Protein AF-A0A1B5KS00-F1 (afdb_monomer_lite)

Secondary structure (DSSP, 8-state):
------------SSSSSGGGHHHHHHHHTTS--------S---------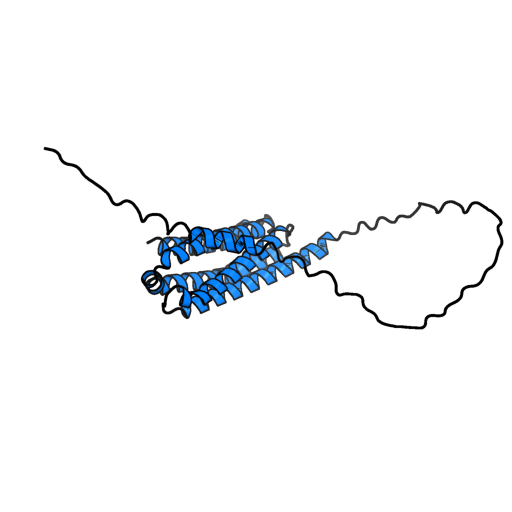-------------------------------HHHHHHHHHHHHHHHHHHHHHHHHHHHHHHHH----HHHHHHHHHHHHHHHHHHHHHHHHHHTT--SPPHHHHHHHHHHIIIIIHHHHHHHHHHHHHTHHHHHHTT-HHHHHHHHHHHHHHHHHHHHHHHHHS-GGGHHHHHHHHHHHHHHHHHHHHHH--

InterPro domains:
  IPR021054 Cell wall mannoprotein 1 [PF12296] (90-210)

Structure (mmCIF, N/CA/C/O backbone):
data_AF-A0A1B5KS00-F1
#
_entry.id   AF-A0A1B5KS00-F1
#
loop_
_atom_site.group_PDB
_atom_site.id
_atom_site.type_symbol
_atom_site.label_atom_id
_atom_site.label_alt_id
_atom_site.label_comp_id
_atom_site.label_asym_id
_atom_site.label_entity_id
_atom_site.label_seq_id
_atom_site.pdbx_PDB_ins_code
_atom_site.Cartn_x
_atom_site.Cartn_y
_atom_site.Cartn_z
_atom_site.occupancy
_atom_site.B_iso_or_equiv
_atom_site.auth_seq_id
_atom_site.auth_comp_id
_atom_site.auth_asym_id
_atom_site.auth_atom_id
_atom_site.pdbx_PDB_model_num
ATOM 1 N N . MET A 1 1 ? 24.006 -47.314 -34.903 1.00 39.25 1 MET A N 1
ATOM 2 C CA . MET A 1 1 ? 25.350 -46.727 -35.076 1.00 39.25 1 MET A CA 1
ATOM 3 C C . MET A 1 1 ? 25.220 -45.281 -34.607 1.00 39.25 1 MET A C 1
ATOM 5 O O . MET A 1 1 ? 24.757 -44.465 -35.383 1.00 39.25 1 MET A O 1
ATOM 9 N N . SER A 1 2 ? 25.195 -44.989 -33.304 1.00 40.44 2 SER A N 1
ATOM 10 C CA . SER A 1 2 ? 26.231 -45.160 -32.260 1.00 40.44 2 SER A CA 1
ATOM 11 C C . SER A 1 2 ? 27.307 -44.067 -32.323 1.00 40.44 2 SER A C 1
ATOM 13 O O . SER A 1 2 ? 27.942 -43.923 -33.364 1.00 40.44 2 SER A O 1
ATOM 15 N N . GLY A 1 3 ? 27.497 -43.378 -31.187 1.00 34.97 3 GLY A N 1
ATOM 16 C CA . GLY A 1 3 ? 28.531 -42.372 -30.875 1.00 34.97 3 GLY A CA 1
ATOM 17 C C . GLY A 1 3 ? 27.905 -41.015 -30.510 1.00 34.97 3 GLY A C 1
ATOM 18 O O . GLY A 1 3 ? 27.537 -40.283 -31.419 1.00 34.97 3 GLY A O 1
ATOM 19 N N . GLU A 1 4 ? 27.539 -40.683 -29.259 1.00 37.81 4 GLU A N 1
ATOM 20 C CA . GLU A 1 4 ? 28.365 -40.438 -28.042 1.00 37.81 4 GLU A CA 1
ATOM 21 C C . GLU A 1 4 ? 29.493 -39.427 -28.312 1.00 37.81 4 GLU A C 1
ATOM 23 O O . GLU A 1 4 ? 30.382 -39.706 -29.104 1.00 37.81 4 GLU A O 1
ATOM 28 N N . GLY A 1 5 ? 29.426 -38.178 -27.834 1.00 34.72 5 GLY A N 1
ATOM 29 C CA . GLY A 1 5 ? 29.667 -37.673 -26.465 1.00 34.72 5 GLY A CA 1
ATOM 30 C C . GLY A 1 5 ? 30.371 -36.300 -26.628 1.00 34.72 5 GLY A C 1
ATOM 31 O O . GLY A 1 5 ? 30.866 -36.018 -27.712 1.00 34.72 5 GLY A O 1
ATOM 32 N N . THR A 1 6 ? 30.477 -35.330 -25.722 1.00 39.03 6 THR A N 1
ATOM 33 C CA . THR A 1 6 ? 30.212 -35.130 -24.292 1.00 39.03 6 THR A CA 1
ATOM 34 C C . THR A 1 6 ? 30.385 -33.625 -24.021 1.00 39.03 6 THR A C 1
ATOM 36 O O . THR A 1 6 ? 31.264 -33.016 -24.620 1.00 39.03 6 THR A O 1
ATOM 39 N N . GLY A 1 7 ? 29.661 -33.090 -23.030 1.00 30.69 7 GLY A N 1
ATOM 40 C CA . GLY A 1 7 ? 30.175 -32.066 -22.108 1.00 30.69 7 GLY A CA 1
ATOM 41 C C . GLY A 1 7 ? 30.188 -30.615 -22.592 1.00 30.69 7 GLY A C 1
ATOM 42 O O . GLY A 1 7 ? 31.013 -30.252 -23.410 1.00 30.69 7 GLY A O 1
ATOM 43 N N . TRP A 1 8 ? 29.308 -29.787 -22.023 1.00 30.28 8 TRP A N 1
ATOM 44 C CA . TRP A 1 8 ? 29.667 -28.778 -21.014 1.00 30.28 8 TRP A CA 1
ATOM 45 C C . TRP A 1 8 ? 28.400 -28.453 -20.212 1.00 30.28 8 TRP A C 1
ATOM 47 O O . TRP A 1 8 ? 27.468 -27.811 -20.688 1.00 30.28 8 TRP A O 1
ATOM 57 N N . ARG A 1 9 ? 28.350 -29.007 -18.998 1.00 40.81 9 ARG A N 1
ATOM 58 C CA . ARG A 1 9 ? 27.581 -28.458 -17.882 1.00 40.81 9 ARG A CA 1
ATOM 59 C C . ARG A 1 9 ? 28.378 -27.253 -17.382 1.00 40.81 9 ARG A C 1
ATOM 61 O O . ARG A 1 9 ? 29.597 -27.360 -17.340 1.00 40.81 9 ARG A O 1
ATOM 68 N N . ASP A 1 10 ? 27.679 -26.163 -17.076 1.00 39.91 10 ASP A N 1
ATOM 69 C CA . ASP A 1 10 ? 27.937 -25.194 -15.994 1.00 39.91 10 ASP A CA 1
ATOM 70 C C . ASP A 1 10 ? 27.441 -23.802 -16.413 1.00 39.91 10 ASP A C 1
ATOM 72 O O . ASP A 1 10 ? 27.919 -23.199 -17.367 1.00 39.91 10 ASP A O 1
ATOM 76 N N . GLY A 1 11 ? 26.411 -23.324 -15.711 1.00 34.75 11 GLY A N 1
ATOM 77 C CA . GLY A 1 11 ? 25.756 -22.039 -15.986 1.00 34.75 11 GLY A CA 1
ATOM 78 C C . GLY A 1 11 ? 24.394 -21.841 -15.309 1.00 34.75 11 GLY A C 1
ATOM 79 O O . GLY A 1 11 ? 23.750 -20.824 -15.524 1.00 34.75 11 GLY A O 1
ATOM 80 N N . LEU A 1 12 ? 23.935 -22.787 -14.479 1.00 36.03 12 LEU A N 1
ATOM 81 C CA . LEU A 1 12 ? 22.692 -22.685 -13.696 1.00 36.03 12 LEU A CA 1
ATOM 82 C C . LEU A 1 12 ? 22.976 -22.453 -12.201 1.00 36.03 12 LEU A C 1
ATOM 84 O O . LEU A 1 12 ? 22.375 -23.091 -11.339 1.00 36.03 12 LEU A O 1
ATOM 88 N N . GLY A 1 13 ? 23.935 -21.572 -11.896 1.00 33.53 13 GLY A N 1
ATOM 89 C CA . GLY A 1 13 ? 24.386 -21.291 -10.527 1.00 33.53 13 GLY A CA 1
ATOM 90 C C . GLY A 1 13 ? 24.090 -19.886 -9.989 1.00 33.53 13 GLY A C 1
ATOM 91 O O . GLY A 1 13 ? 24.187 -19.693 -8.783 1.00 33.53 13 GLY A O 1
ATOM 92 N N . GLU A 1 14 ? 23.704 -18.913 -10.822 1.00 37.88 14 GLU A N 1
ATOM 93 C CA . GLU A 1 14 ? 23.825 -17.489 -10.439 1.00 37.88 14 GLU A CA 1
ATOM 94 C C . GLU A 1 14 ? 22.550 -16.641 -10.585 1.00 37.88 14 GLU A C 1
ATOM 96 O O . GLU A 1 14 ? 22.608 -15.419 -10.623 1.00 37.88 14 GLU A O 1
ATOM 101 N N . VAL A 1 15 ? 21.367 -17.266 -10.595 1.00 41.28 15 VAL A N 1
ATOM 102 C CA . VAL A 1 15 ? 20.071 -16.545 -10.530 1.00 41.28 15 VAL A CA 1
ATOM 103 C C . VAL A 1 15 ? 19.257 -16.838 -9.264 1.00 41.28 15 VAL A C 1
ATOM 105 O O . VAL A 1 15 ? 18.222 -16.227 -9.030 1.00 41.28 15 VAL A O 1
ATOM 108 N N . ALA A 1 16 ? 19.762 -17.687 -8.361 1.00 36.19 16 ALA A N 1
ATOM 109 C CA . ALA A 1 16 ? 19.124 -17.962 -7.065 1.00 36.19 16 ALA A CA 1
ATOM 110 C C . ALA A 1 16 ? 19.524 -16.975 -5.939 1.00 36.19 16 ALA A C 1
ATOM 112 O O . ALA A 1 16 ? 19.063 -17.113 -4.802 1.00 36.19 16 ALA A O 1
ATOM 113 N N . GLY A 1 17 ? 20.387 -15.993 -6.236 1.00 29.91 17 GLY A N 1
ATOM 114 C CA . GLY A 1 17 ? 20.884 -14.996 -5.277 1.00 29.91 17 GLY A CA 1
ATOM 115 C C . GLY A 1 17 ? 20.021 -13.735 -5.150 1.00 29.91 17 GLY A C 1
ATOM 116 O O . GLY A 1 17 ? 19.964 -13.151 -4.071 1.00 29.91 17 GLY A O 1
ATOM 117 N N . ALA A 1 18 ? 19.289 -13.342 -6.198 1.00 35.62 18 ALA A N 1
ATOM 118 C CA . ALA A 1 18 ? 18.497 -12.106 -6.190 1.00 35.62 18 ALA A CA 1
ATOM 119 C C . ALA A 1 18 ? 17.198 -12.225 -5.367 1.00 35.62 18 ALA A C 1
ATOM 121 O O . ALA A 1 18 ? 16.813 -11.281 -4.680 1.00 35.62 18 ALA A O 1
ATOM 122 N N . ALA A 1 19 ? 16.589 -13.415 -5.316 1.00 38.81 19 ALA A N 1
ATOM 123 C CA . ALA A 1 19 ? 15.393 -13.677 -4.505 1.00 38.81 19 ALA A CA 1
ATOM 124 C C . ALA A 1 19 ? 15.681 -13.795 -2.990 1.00 38.81 19 ALA A C 1
ATOM 126 O O . ALA A 1 19 ? 14.770 -13.707 -2.171 1.00 38.81 19 ALA A O 1
ATOM 127 N N . ARG A 1 20 ? 16.951 -13.959 -2.582 1.00 39.78 20 ARG A N 1
ATOM 128 C CA . ARG A 1 20 ? 17.354 -13.945 -1.159 1.00 39.78 20 ARG A CA 1
ATOM 129 C C . ARG A 1 20 ? 17.755 -12.555 -0.656 1.00 39.78 20 ARG A C 1
ATOM 131 O O . ARG A 1 20 ? 17.917 -12.386 0.551 1.00 39.78 20 ARG A O 1
ATOM 138 N N . GLY A 1 21 ? 17.880 -11.565 -1.545 1.00 31.66 21 GLY A N 1
ATOM 139 C CA . GLY A 1 21 ? 18.198 -10.184 -1.174 1.00 31.66 21 GLY A CA 1
ATOM 140 C C . GLY A 1 21 ? 17.072 -9.501 -0.395 1.00 31.66 21 GLY A C 1
ATOM 141 O O . GLY A 1 21 ? 17.331 -8.822 0.594 1.00 31.66 21 GLY A O 1
ATOM 142 N N . TRP A 1 22 ? 15.815 -9.764 -0.757 1.00 39.94 22 TRP A N 1
ATOM 143 C CA . TRP A 1 22 ? 14.661 -9.059 -0.188 1.00 39.94 22 TRP A CA 1
ATOM 144 C C . TRP A 1 22 ? 14.221 -9.620 1.176 1.00 39.94 22 TRP A C 1
ATOM 146 O O . TRP A 1 22 ? 13.829 -8.862 2.057 1.00 39.94 22 TRP A O 1
ATOM 156 N N . ALA A 1 23 ? 14.440 -10.916 1.436 1.00 37.50 23 ALA A N 1
ATOM 157 C CA . ALA A 1 23 ? 14.313 -11.482 2.787 1.00 37.50 23 ALA A CA 1
ATOM 158 C C . ALA A 1 23 ? 15.506 -11.132 3.709 1.00 37.50 23 ALA A C 1
ATOM 160 O O . ALA A 1 23 ? 15.390 -11.185 4.935 1.00 37.50 23 ALA A O 1
ATOM 161 N N . GLY A 1 24 ? 16.666 -10.785 3.135 1.00 31.11 24 GLY A N 1
ATOM 162 C CA . GLY A 1 24 ? 17.880 -10.425 3.872 1.00 31.11 24 GLY A CA 1
ATOM 163 C C . GLY A 1 24 ? 17.860 -9.003 4.438 1.00 31.11 24 GLY A C 1
ATOM 164 O O . GLY A 1 24 ? 18.297 -8.794 5.570 1.00 31.11 24 GLY A O 1
ATOM 165 N N . VAL A 1 25 ? 17.295 -8.038 3.705 1.00 42.94 25 VAL A N 1
ATOM 166 C CA . VAL A 1 25 ? 17.170 -6.642 4.170 1.00 42.94 25 VAL A CA 1
ATOM 167 C C . VAL A 1 25 ? 16.182 -6.532 5.341 1.00 42.94 25 VAL A C 1
ATOM 169 O O . VAL A 1 25 ? 16.478 -5.851 6.322 1.00 42.94 25 VAL A O 1
ATOM 172 N N . ALA A 1 26 ? 15.099 -7.318 5.336 1.00 36.31 26 ALA A N 1
ATOM 173 C CA . ALA A 1 26 ? 14.154 -7.397 6.456 1.00 36.31 26 ALA A CA 1
ATOM 174 C C . ALA A 1 26 ? 14.758 -8.002 7.746 1.00 36.31 26 ALA A C 1
ATOM 176 O O . ALA A 1 26 ? 14.284 -7.724 8.845 1.00 36.31 26 ALA A O 1
ATOM 177 N N . ARG A 1 27 ? 15.837 -8.799 7.655 1.00 35.03 27 ARG A N 1
ATOM 178 C CA . ARG A 1 27 ? 16.561 -9.319 8.836 1.00 35.03 27 ARG A CA 1
ATOM 179 C C . ARG A 1 27 ? 17.662 -8.392 9.351 1.00 35.03 27 ARG A C 1
ATOM 181 O O . ARG A 1 27 ? 18.019 -8.499 10.521 1.00 35.03 27 ARG A O 1
ATOM 188 N N . GLY A 1 28 ? 18.186 -7.489 8.523 1.00 28.72 28 GLY A N 1
ATOM 189 C CA . GLY A 1 28 ? 19.212 -6.521 8.933 1.00 28.72 28 GLY A CA 1
ATOM 190 C C . GLY A 1 28 ? 18.683 -5.392 9.825 1.00 28.72 28 GLY A C 1
ATOM 191 O O . GLY A 1 28 ? 19.449 -4.810 10.590 1.00 28.72 28 GLY A O 1
ATOM 192 N N . LEU A 1 29 ? 17.376 -5.116 9.780 1.00 37.09 29 LEU A N 1
ATOM 193 C CA . LEU A 1 29 ? 16.747 -3.988 10.478 1.00 37.09 29 LEU A CA 1
ATOM 194 C C . LEU A 1 29 ? 16.047 -4.361 11.800 1.00 37.09 29 LEU A C 1
ATOM 196 O O . LEU A 1 29 ? 15.344 -3.540 12.378 1.00 37.09 29 LEU A O 1
ATOM 200 N N . LEU A 1 30 ? 16.265 -5.576 12.317 1.00 40.25 30 LEU A N 1
ATOM 201 C CA . LEU A 1 30 ? 15.813 -5.985 13.658 1.00 40.25 30 LEU A CA 1
ATOM 202 C C . LEU A 1 30 ? 16.860 -5.724 14.762 1.00 40.25 30 LEU A C 1
ATOM 204 O O . LEU A 1 30 ? 16.608 -6.033 15.923 1.00 40.25 30 LEU A O 1
ATOM 208 N N . CYS A 1 31 ? 18.012 -5.124 14.431 1.00 36.38 31 CYS A N 1
ATOM 209 C CA . CYS A 1 31 ? 19.105 -4.858 15.381 1.00 36.38 31 CYS A CA 1
ATOM 210 C C . CYS A 1 31 ? 19.298 -3.376 15.764 1.00 36.38 31 CYS A C 1
ATOM 212 O O . CYS A 1 31 ? 20.282 -3.061 16.425 1.00 36.38 31 CYS A O 1
ATOM 214 N N . PHE A 1 32 ? 18.396 -2.462 15.386 1.00 34.84 32 PHE A N 1
ATOM 215 C CA . PHE A 1 32 ? 18.520 -1.026 15.714 1.00 34.84 32 PHE A CA 1
ATOM 216 C C . PHE A 1 32 ? 17.313 -0.429 16.457 1.00 34.84 32 PHE A C 1
ATOM 218 O O . PHE A 1 32 ? 17.143 0.785 16.514 1.00 34.84 32 PHE A O 1
ATOM 225 N N . GLY A 1 33 ? 16.482 -1.276 17.064 1.00 33.78 33 GLY A N 1
ATOM 226 C CA . GLY A 1 33 ? 15.347 -0.856 17.883 1.00 33.78 33 GLY A CA 1
ATOM 227 C C . GLY A 1 33 ? 15.653 -0.820 19.381 1.00 33.78 33 GLY A C 1
ATOM 228 O O . GLY A 1 33 ? 14.916 -1.451 20.126 1.00 33.78 33 GLY A O 1
ATOM 229 N N . ASP A 1 34 ? 16.721 -0.145 19.827 1.00 38.56 34 ASP A N 1
ATOM 230 C CA . ASP A 1 34 ? 16.945 0.084 21.269 1.00 38.56 34 ASP A CA 1
ATOM 231 C C . ASP A 1 34 ? 17.779 1.343 21.588 1.00 38.56 34 ASP A C 1
ATOM 233 O O . ASP A 1 34 ? 18.819 1.279 22.235 1.00 38.56 34 ASP A O 1
ATOM 237 N N . VAL A 1 35 ? 17.342 2.518 21.111 1.00 37.38 35 VAL A N 1
ATOM 238 C CA . VAL A 1 35 ? 17.761 3.816 21.683 1.00 37.38 35 VAL A CA 1
ATOM 239 C C . VAL A 1 35 ? 16.594 4.804 21.624 1.00 37.38 35 VAL A C 1
ATOM 241 O O . VAL A 1 35 ? 16.546 5.685 20.771 1.00 37.38 35 VAL A O 1
ATOM 244 N N . ALA A 1 36 ? 15.621 4.661 22.524 1.00 34.81 36 ALA A N 1
ATOM 245 C CA . ALA A 1 36 ? 14.670 5.735 22.827 1.00 34.81 36 ALA A CA 1
ATOM 246 C C . ALA A 1 36 ? 13.996 5.524 24.193 1.00 34.81 36 ALA A C 1
ATOM 248 O O . ALA A 1 36 ? 12.787 5.325 24.277 1.00 34.81 36 ALA A O 1
ATOM 249 N N . SER A 1 37 ? 14.767 5.583 25.281 1.00 38.91 37 SER A N 1
ATOM 250 C CA . SER A 1 37 ? 14.203 5.797 26.620 1.00 38.91 37 SER A CA 1
ATOM 251 C C . SER A 1 37 ? 15.222 6.416 27.577 1.00 38.91 37 SER A C 1
ATOM 253 O O . SER A 1 37 ? 15.570 5.789 28.567 1.00 38.91 37 SER A O 1
ATOM 255 N N . GLU A 1 38 ? 15.681 7.647 27.324 1.00 35.41 38 GLU A N 1
ATOM 256 C CA . GLU A 1 38 ? 16.245 8.476 28.405 1.00 35.41 38 GLU A CA 1
ATOM 257 C C . GLU A 1 38 ? 16.430 9.948 28.007 1.00 35.41 38 GLU A C 1
ATOM 259 O O . GLU A 1 38 ? 17.541 10.379 27.747 1.00 35.41 38 GLU A O 1
ATOM 264 N N . VAL A 1 39 ? 15.363 10.759 27.972 1.00 35.44 39 VAL A N 1
ATOM 265 C CA . VAL A 1 39 ? 15.499 12.212 28.224 1.00 35.44 39 VAL A CA 1
ATOM 266 C C . VAL A 1 39 ? 14.189 12.780 28.785 1.00 35.44 39 VAL A C 1
ATOM 268 O O . VAL A 1 39 ? 13.375 13.341 28.059 1.00 35.44 39 VAL A O 1
ATOM 271 N N . ALA A 1 40 ? 13.973 12.654 30.094 1.00 32.56 40 ALA A N 1
ATOM 272 C CA . ALA A 1 40 ? 13.056 13.533 30.824 1.00 32.56 40 ALA A CA 1
ATOM 273 C C . ALA A 1 40 ? 13.344 13.491 32.331 1.00 32.56 40 ALA A C 1
ATOM 275 O O . ALA A 1 40 ? 12.592 12.883 33.081 1.00 32.56 40 ALA A O 1
ATOM 276 N N . SER A 1 41 ? 14.442 14.114 32.772 1.00 37.94 41 SER A N 1
ATOM 277 C CA . SER A 1 41 ? 14.554 14.748 34.099 1.00 37.94 41 SER A CA 1
ATOM 278 C C . SER A 1 41 ? 15.988 15.230 34.337 1.00 37.94 41 SER A C 1
ATOM 280 O O . SER A 1 41 ? 16.774 14.571 35.013 1.00 37.94 41 SER A O 1
ATOM 282 N N . VAL A 1 42 ? 16.323 16.417 33.833 1.00 34.94 42 VAL A N 1
ATOM 283 C CA . VAL A 1 42 ? 17.411 17.219 34.411 1.00 34.94 42 VAL A CA 1
ATOM 284 C C . VAL A 1 42 ? 16.855 18.612 34.678 1.00 34.94 42 VAL A C 1
ATOM 286 O O . VAL A 1 42 ? 16.980 19.531 33.875 1.00 34.94 42 VAL A O 1
ATOM 289 N N . GLY A 1 43 ? 16.180 18.738 35.820 1.00 33.94 43 GLY A N 1
ATOM 290 C CA . GLY A 1 43 ? 16.025 20.016 36.500 1.00 33.94 43 GLY A CA 1
ATOM 291 C C . GLY A 1 43 ? 17.320 20.297 37.250 1.00 33.94 43 GLY A C 1
ATOM 292 O O . GLY A 1 43 ? 17.615 19.644 38.247 1.00 33.94 43 GLY A O 1
ATOM 293 N N . GLY A 1 44 ? 18.118 21.230 36.742 1.00 31.12 44 GLY A N 1
ATOM 294 C CA . GLY A 1 44 ? 19.269 21.750 37.463 1.00 31.12 44 GLY A CA 1
ATOM 295 C C . GLY A 1 44 ? 18.829 22.769 38.507 1.00 31.12 44 GLY A C 1
ATOM 296 O O . GLY A 1 44 ? 18.189 23.748 38.149 1.00 31.12 44 GLY A O 1
ATOM 297 N N . VAL A 1 45 ? 19.233 22.570 39.762 1.00 33.50 45 VAL A N 1
ATOM 298 C CA . VAL A 1 45 ? 19.725 23.642 40.640 1.00 33.50 45 VAL A CA 1
ATOM 299 C C . VAL A 1 45 ? 20.810 23.029 41.520 1.00 33.50 45 VAL A C 1
ATOM 301 O O . VAL A 1 45 ? 20.568 22.118 42.305 1.00 33.50 45 VAL A O 1
ATOM 304 N N . VAL A 1 46 ? 22.025 23.528 41.335 1.00 33.41 46 VAL A N 1
ATOM 305 C CA . VAL A 1 46 ? 23.221 23.203 42.107 1.00 33.41 46 VAL A CA 1
ATOM 306 C C . VAL A 1 46 ? 23.222 24.114 43.333 1.00 33.41 46 VAL A C 1
ATOM 308 O O . VAL A 1 46 ? 23.163 25.332 43.175 1.00 33.41 46 VAL A O 1
ATOM 311 N N . ALA A 1 47 ? 23.301 23.557 44.540 1.00 32.19 47 ALA A N 1
ATOM 312 C CA . ALA A 1 47 ? 23.617 24.327 45.737 1.00 32.19 47 ALA A CA 1
ATOM 313 C C . ALA A 1 47 ? 24.424 23.477 46.728 1.00 32.19 47 ALA A C 1
ATOM 315 O O . ALA A 1 47 ? 23.925 22.496 47.265 1.00 32.19 47 ALA A O 1
ATOM 316 N N . ALA A 1 48 ? 25.674 23.914 46.896 1.00 33.66 48 ALA A N 1
ATOM 317 C CA . ALA A 1 48 ? 26.546 23.824 48.064 1.00 33.66 48 ALA A CA 1
ATOM 318 C C . ALA A 1 48 ? 26.635 22.485 48.816 1.00 33.66 48 ALA A C 1
ATOM 320 O O . ALA A 1 48 ? 25.760 22.105 49.590 1.00 33.66 48 ALA A O 1
ATOM 321 N N . GLY A 1 49 ? 27.794 21.842 48.666 1.00 35.84 49 GLY A N 1
ATOM 322 C CA . GLY A 1 49 ? 28.291 20.922 49.675 1.00 35.84 49 GLY A CA 1
ATOM 323 C C . GLY A 1 49 ? 28.663 21.664 50.957 1.00 35.84 49 GLY A C 1
ATOM 324 O O . GLY A 1 49 ? 29.110 22.808 50.909 1.00 35.84 49 GLY A O 1
ATOM 325 N N . ASP A 1 50 ? 28.533 20.969 52.080 1.00 36.97 50 ASP A N 1
ATOM 326 C CA . ASP A 1 50 ? 29.394 21.216 53.224 1.00 36.97 50 ASP A CA 1
ATOM 327 C C . ASP A 1 50 ? 29.735 19.892 53.912 1.00 36.97 50 ASP A C 1
ATOM 329 O O . ASP A 1 50 ? 28.926 18.966 54.021 1.00 36.97 50 ASP A O 1
ATOM 333 N N . LEU A 1 51 ? 31.001 19.805 54.282 1.00 36.28 51 LEU A N 1
ATOM 334 C CA . LEU A 1 51 ? 31.720 18.655 54.789 1.00 36.28 51 LEU A CA 1
ATOM 335 C C . LEU A 1 51 ? 31.604 18.697 56.316 1.00 36.28 51 LEU A C 1
ATOM 337 O O . LEU A 1 51 ? 31.996 19.682 56.934 1.00 36.28 51 LEU A O 1
ATOM 341 N N . SER A 1 52 ? 31.113 17.645 56.968 1.00 39.25 52 SER A N 1
ATOM 342 C CA . SER A 1 52 ? 31.229 17.544 58.429 1.00 39.25 52 SER A CA 1
ATOM 343 C C . SER A 1 52 ? 31.363 16.099 58.883 1.00 39.25 52 SER A C 1
ATOM 345 O O . SER A 1 52 ? 30.410 15.330 58.954 1.00 39.25 52 SER A O 1
ATOM 347 N N . LEU A 1 53 ? 32.607 15.757 59.201 1.00 37.66 53 LEU A N 1
ATOM 348 C CA . LEU A 1 53 ? 33.001 14.644 60.051 1.00 37.66 53 LEU A CA 1
ATOM 349 C C . LEU A 1 53 ? 33.090 15.212 61.476 1.00 37.66 53 LEU A C 1
ATOM 351 O O . LEU A 1 53 ? 33.781 16.212 61.623 1.00 37.66 53 LEU A O 1
ATOM 355 N N . HIS A 1 54 ? 32.428 14.620 62.480 1.00 38.78 54 HIS A N 1
ATOM 356 C CA . HIS A 1 54 ? 32.892 14.503 63.881 1.00 38.78 54 HIS A CA 1
ATOM 357 C C . HIS A 1 54 ? 31.885 13.710 64.752 1.00 38.78 54 HIS A C 1
ATOM 359 O O . HIS A 1 54 ? 30.772 14.153 65.003 1.00 38.78 54 HIS A O 1
ATOM 365 N N . VAL A 1 55 ? 32.326 12.516 65.174 1.00 38.56 55 VAL A N 1
ATOM 366 C CA . VAL A 1 55 ? 32.275 11.898 66.523 1.00 38.56 55 VAL A CA 1
ATOM 367 C C . VAL A 1 55 ? 31.086 12.211 67.461 1.00 38.56 55 VAL A C 1
ATOM 369 O O . VAL A 1 55 ? 30.915 13.350 67.879 1.00 38.56 55 VAL A O 1
ATOM 372 N N . GLY A 1 56 ? 30.402 11.168 67.974 1.00 33.38 56 GLY A N 1
ATOM 373 C CA . GLY A 1 56 ? 29.602 11.301 69.209 1.00 33.38 56 GLY A CA 1
ATOM 374 C C . GLY A 1 56 ? 28.637 10.163 69.583 1.00 33.38 56 GLY A C 1
ATOM 375 O O . GLY A 1 56 ? 27.440 10.269 69.365 1.00 33.38 56 GLY A O 1
ATOM 376 N N . LEU A 1 57 ? 29.182 9.095 70.173 1.00 33.78 57 LEU A N 1
ATOM 377 C CA . LEU A 1 57 ? 28.649 8.224 71.243 1.00 33.78 57 LEU A CA 1
ATOM 378 C C . LEU A 1 57 ? 27.246 8.520 71.854 1.00 33.78 57 LEU A C 1
ATOM 380 O O . LEU A 1 57 ? 27.079 9.555 72.489 1.00 33.78 57 LEU A O 1
ATOM 384 N N . ALA A 1 58 ? 26.322 7.541 71.819 1.00 35.53 58 ALA A N 1
ATOM 385 C CA . ALA A 1 58 ? 25.618 6.954 72.989 1.00 35.53 58 ALA A CA 1
ATOM 386 C C . ALA A 1 58 ? 24.404 6.082 72.581 1.00 35.53 58 ALA A C 1
ATOM 388 O O . ALA A 1 58 ? 23.544 6.489 71.806 1.00 35.53 58 ALA A O 1
ATOM 389 N N . ALA A 1 59 ? 24.339 4.875 73.146 1.00 40.94 59 ALA A N 1
ATOM 390 C CA . ALA A 1 59 ? 23.228 3.928 73.056 1.00 40.94 59 ALA A CA 1
ATOM 391 C C . ALA A 1 59 ? 22.076 4.286 74.019 1.00 40.94 59 ALA A C 1
ATOM 393 O O . ALA A 1 59 ? 22.343 4.908 75.041 1.00 40.94 59 ALA A O 1
ATOM 394 N N . LEU A 1 60 ? 20.843 3.829 73.731 1.00 35.09 60 LEU A N 1
ATOM 395 C CA . LEU A 1 60 ? 19.915 3.110 74.640 1.00 35.09 60 LEU A CA 1
ATOM 396 C C . LEU A 1 60 ? 18.583 2.738 73.908 1.00 35.09 60 LEU A C 1
ATOM 398 O O . LEU A 1 60 ? 18.282 3.331 72.872 1.00 35.09 60 LEU A O 1
ATOM 402 N N . PRO A 1 61 ? 17.805 1.737 74.389 1.00 52.81 61 PRO A N 1
ATOM 403 C CA . PRO A 1 61 ? 16.840 0.974 73.583 1.00 52.81 61 PRO A CA 1
ATOM 404 C C . PRO A 1 61 ? 15.338 1.222 73.872 1.00 52.81 61 PRO A C 1
ATOM 406 O O . PRO A 1 61 ? 14.950 1.457 75.013 1.00 52.81 61 PRO A O 1
ATOM 409 N N . THR A 1 62 ? 14.505 0.942 72.845 1.00 49.22 62 THR A N 1
ATOM 410 C CA . THR A 1 62 ? 13.051 0.571 72.844 1.00 49.22 62 THR A CA 1
ATOM 411 C C . THR A 1 62 ? 12.036 1.633 73.337 1.00 49.22 62 THR A C 1
ATOM 413 O O . THR A 1 62 ? 12.443 2.494 74.104 1.00 49.22 62 THR A O 1
ATOM 416 N N . PRO A 1 63 ? 10.725 1.631 72.950 1.00 47.44 63 PRO A N 1
ATOM 417 C CA . PRO A 1 63 ? 9.897 0.469 72.576 1.00 47.44 63 PRO A CA 1
ATOM 418 C C . PRO A 1 63 ? 8.879 0.635 71.415 1.00 47.44 63 PRO A C 1
ATOM 420 O O . PRO A 1 63 ? 8.416 1.720 71.089 1.00 47.44 63 PRO A O 1
ATOM 423 N N . PHE A 1 64 ? 8.490 -0.511 70.837 1.00 52.59 64 PHE A N 1
ATOM 424 C CA . PHE A 1 64 ? 7.166 -0.821 70.265 1.00 52.59 64 PHE A CA 1
ATOM 425 C C . PHE A 1 64 ? 6.349 0.356 69.680 1.00 52.59 64 PHE A C 1
ATOM 427 O O . PHE A 1 64 ? 5.382 0.838 70.277 1.00 52.59 64 PHE A O 1
ATOM 434 N N . ALA A 1 65 ? 6.660 0.750 68.443 1.00 45.53 65 ALA A N 1
ATOM 435 C CA . ALA A 1 65 ? 5.746 1.545 67.630 1.00 45.53 65 ALA A CA 1
ATOM 436 C C . ALA A 1 65 ? 4.704 0.623 66.970 1.00 45.53 65 ALA A C 1
ATOM 438 O O . ALA A 1 65 ? 4.967 -0.099 66.012 1.00 45.53 65 ALA A O 1
ATOM 439 N N . LYS A 1 66 ? 3.527 0.643 67.593 1.00 48.88 66 LYS A N 1
ATOM 440 C CA . LYS A 1 66 ? 2.211 0.156 67.170 1.00 48.88 66 LYS A CA 1
ATOM 441 C C . LYS A 1 66 ? 2.014 0.033 65.651 1.00 48.88 66 LYS A C 1
ATOM 443 O O . LYS A 1 66 ? 2.182 0.996 64.913 1.00 48.88 66 LYS A O 1
ATOM 448 N N . MET A 1 67 ? 1.539 -1.154 65.266 1.00 48.06 67 MET A N 1
ATOM 449 C CA . MET A 1 67 ? 0.746 -1.480 64.076 1.00 48.06 67 MET A CA 1
ATOM 450 C C . MET A 1 67 ? 0.290 -0.261 63.256 1.00 48.06 67 MET A C 1
ATOM 452 O O . MET A 1 67 ? -0.684 0.408 63.607 1.00 48.06 67 MET A O 1
ATOM 456 N N . LEU A 1 68 ? 0.945 -0.031 62.117 1.00 45.12 68 LEU A N 1
ATOM 457 C CA . LEU A 1 68 ? 0.353 0.741 61.032 1.00 45.12 68 LEU A CA 1
ATOM 458 C C . LEU A 1 68 ? -0.852 -0.054 60.522 1.00 45.12 68 LEU A C 1
ATOM 460 O O . LEU A 1 68 ? -0.722 -1.112 59.912 1.00 45.12 68 LEU A O 1
ATOM 464 N N . SER A 1 69 ? -2.032 0.441 60.875 1.00 50.03 69 SER A N 1
ATOM 465 C CA . SER A 1 69 ? -3.339 -0.058 60.473 1.00 50.03 69 SER A CA 1
ATOM 466 C C . SER A 1 69 ? -3.399 -0.279 58.954 1.00 50.03 69 SER A C 1
ATOM 468 O O . SER A 1 69 ? -3.554 0.671 58.191 1.00 50.03 69 SER A O 1
ATOM 470 N N . VAL A 1 70 ? -3.325 -1.544 58.519 1.00 50.06 70 VAL A N 1
ATOM 471 C CA . VAL A 1 70 ? -3.620 -2.023 57.150 1.00 50.06 70 VAL A CA 1
ATOM 472 C C . VAL A 1 70 ? -5.137 -1.977 56.923 1.00 50.06 70 VAL A C 1
ATOM 474 O O . VAL A 1 70 ? -5.816 -2.978 56.717 1.00 50.06 70 VAL A O 1
ATOM 477 N N . LYS A 1 71 ? -5.714 -0.790 57.057 1.00 49.03 71 LYS A N 1
ATOM 478 C CA . LYS A 1 71 ? -7.131 -0.517 56.838 1.00 49.03 71 LYS A CA 1
ATOM 479 C C . LYS A 1 71 ? -7.154 0.773 56.041 1.00 49.03 71 LYS A C 1
ATOM 481 O O . LYS A 1 71 ? -6.965 1.838 56.614 1.00 49.03 71 LYS A O 1
ATOM 486 N N . ASN A 1 72 ? -7.286 0.604 54.724 1.00 45.91 72 ASN A N 1
ATOM 487 C CA . ASN A 1 72 ? -7.382 1.611 53.656 1.00 45.91 72 ASN A CA 1
ATOM 488 C C . ASN A 1 72 ? -6.225 1.583 52.639 1.00 45.91 72 ASN A C 1
ATOM 490 O O . ASN A 1 72 ? -5.753 2.631 52.205 1.00 45.91 72 ASN A O 1
ATOM 494 N N . ILE A 1 73 ? -5.832 0.394 52.159 1.00 50.41 73 ILE A N 1
ATOM 495 C CA . ILE A 1 73 ? -5.346 0.301 50.772 1.00 50.41 73 ILE A CA 1
ATOM 496 C C . ILE A 1 73 ? -6.582 0.496 49.892 1.00 50.41 73 ILE A C 1
ATOM 498 O O . ILE A 1 73 ? -7.347 -0.434 49.637 1.00 50.41 73 ILE A O 1
ATOM 502 N N . LEU A 1 74 ? -6.842 1.751 49.540 1.00 43.34 74 LEU A N 1
ATOM 503 C CA . LEU A 1 74 ? -7.922 2.132 48.649 1.00 43.34 74 LEU A CA 1
ATOM 504 C C . LEU A 1 74 ? -7.605 1.573 47.258 1.00 43.34 74 LEU A C 1
ATOM 506 O O . LEU A 1 74 ? -6.648 1.980 46.602 1.00 43.34 74 LEU A O 1
ATOM 510 N N . PHE A 1 75 ? -8.407 0.602 46.839 1.00 44.53 75 PHE A N 1
ATOM 511 C CA . PHE A 1 75 ? -8.373 -0.016 45.521 1.00 44.53 75 PHE A CA 1
ATOM 512 C C . PHE A 1 75 ? -8.809 1.027 44.471 1.00 44.53 75 PHE A C 1
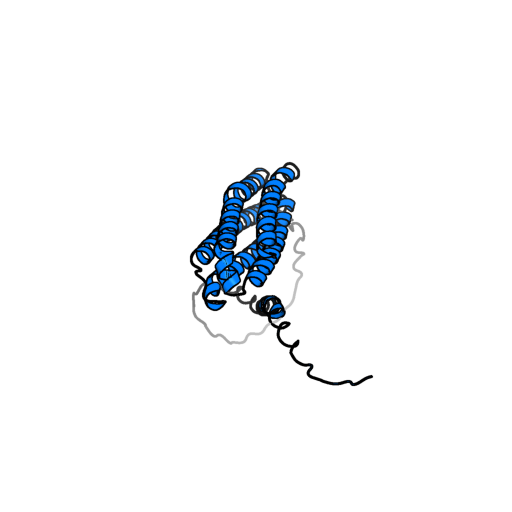ATOM 514 O O . PHE A 1 75 ? -9.989 1.138 44.149 1.00 44.53 75 PHE A O 1
ATOM 521 N N . LEU A 1 76 ? -7.878 1.821 43.929 1.00 44.69 76 LEU A N 1
ATOM 522 C CA . LEU A 1 76 ? -8.116 2.575 42.690 1.00 44.69 76 LEU A CA 1
ATOM 523 C C . LEU A 1 76 ? -7.928 1.639 41.488 1.00 44.69 76 LEU A C 1
ATOM 525 O O . LEU A 1 76 ? -6.991 1.772 40.709 1.00 44.69 76 LEU A O 1
ATOM 529 N N . ALA A 1 77 ? -8.845 0.688 41.317 1.00 53.59 77 ALA A N 1
ATOM 530 C CA . ALA A 1 77 ? -9.036 0.028 40.029 1.00 53.59 77 ALA A CA 1
ATOM 531 C C . ALA A 1 77 ? -9.993 0.887 39.185 1.00 53.59 77 ALA A C 1
ATOM 533 O O . ALA A 1 77 ? -11.149 0.535 38.969 1.00 53.59 77 ALA A O 1
ATOM 534 N N . VAL A 1 78 ? -9.534 2.071 38.769 1.00 48.38 78 VAL A N 1
ATOM 535 C CA . VAL A 1 78 ? -10.287 2.938 37.853 1.00 48.38 78 VAL A CA 1
ATOM 536 C C . VAL A 1 78 ? -9.902 2.602 36.415 1.00 48.38 78 VAL A C 1
ATOM 538 O O . VAL A 1 78 ? -8.732 2.568 36.044 1.00 48.38 78 VAL A O 1
ATOM 541 N N . ALA A 1 79 ? -10.934 2.329 35.619 1.00 53.69 79 ALA A N 1
ATOM 542 C CA . ALA A 1 79 ? -10.913 1.905 34.228 1.00 53.69 79 ALA A CA 1
ATOM 543 C C . ALA A 1 79 ? -10.047 2.794 33.308 1.00 53.69 79 ALA A C 1
ATOM 545 O O . ALA A 1 79 ? -10.512 3.798 32.774 1.00 53.69 79 ALA A O 1
ATOM 546 N N . ALA A 1 80 ? -8.807 2.376 33.041 1.00 53.28 80 ALA A N 1
ATOM 547 C CA . ALA A 1 80 ? -7.925 3.011 32.054 1.00 53.28 80 ALA A CA 1
ATOM 548 C C . ALA A 1 80 ? -8.208 2.583 30.594 1.00 53.28 80 ALA A C 1
ATOM 550 O O . ALA A 1 80 ? -7.586 3.091 29.667 1.00 53.28 80 ALA A O 1
ATOM 551 N N . ALA A 1 81 ? -9.156 1.669 30.350 1.00 57.31 81 ALA A N 1
ATOM 552 C CA . ALA A 1 81 ? -9.388 1.129 29.006 1.00 57.31 81 ALA A CA 1
ATOM 553 C C . ALA A 1 81 ? -9.943 2.173 28.012 1.00 57.31 81 ALA A C 1
ATOM 555 O O . ALA A 1 81 ? -9.611 2.144 26.830 1.00 57.31 81 ALA A O 1
ATOM 556 N N . GLY A 1 82 ? -10.760 3.126 28.477 1.00 58.69 82 GLY A N 1
ATOM 557 C CA . GLY A 1 82 ? -11.431 4.087 27.593 1.00 58.69 82 GLY A CA 1
ATOM 558 C C . GLY A 1 82 ? -10.502 5.140 26.975 1.00 58.69 82 GLY A C 1
ATOM 559 O O . GLY A 1 82 ? -10.671 5.496 25.808 1.00 58.69 82 GLY A O 1
ATOM 56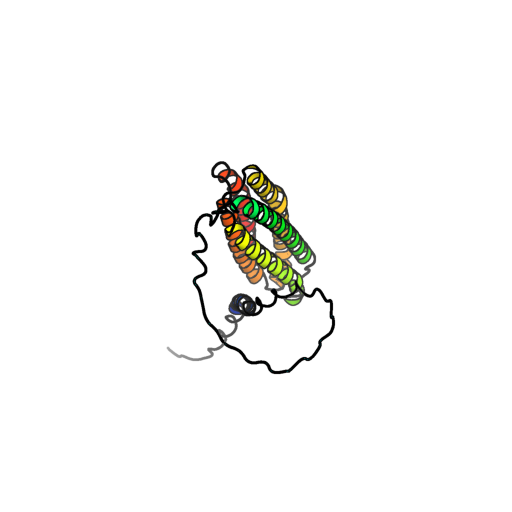0 N N . SER A 1 83 ? -9.514 5.635 27.729 1.00 61.75 83 SER A N 1
ATOM 561 C CA . SER A 1 83 ? -8.555 6.637 27.237 1.00 61.75 83 SER A CA 1
ATOM 562 C C . SER A 1 83 ? -7.529 6.028 26.281 1.00 61.75 83 SER A C 1
ATOM 564 O O . SER A 1 83 ? -7.191 6.648 25.272 1.00 61.75 83 SER A O 1
ATOM 566 N N . VAL A 1 84 ? -7.091 4.795 26.555 1.00 68.06 84 VAL A N 1
ATOM 567 C CA . VAL A 1 84 ? -6.130 4.061 25.719 1.00 68.06 84 VAL A CA 1
ATOM 568 C C . VAL A 1 84 ? -6.728 3.755 24.343 1.00 68.06 84 VAL A C 1
ATOM 570 O O . VAL A 1 84 ? -6.126 4.122 23.337 1.00 68.06 84 VAL A O 1
ATOM 573 N N . ILE A 1 85 ? -7.962 3.234 24.279 1.00 71.94 85 ILE A N 1
ATOM 574 C CA . ILE A 1 85 ? -8.629 2.923 22.999 1.00 71.94 85 ILE A CA 1
ATOM 575 C C . ILE A 1 85 ? -8.758 4.169 22.111 1.00 71.94 85 ILE A C 1
ATOM 577 O O . ILE A 1 85 ? -8.483 4.108 20.914 1.00 71.94 85 ILE A O 1
ATOM 581 N N . LYS A 1 86 ? -9.146 5.325 22.669 1.00 70.81 86 LYS A N 1
ATOM 582 C CA . LYS A 1 86 ? -9.273 6.556 21.867 1.00 70.81 86 LYS A CA 1
ATOM 583 C C . LYS A 1 86 ? -7.940 7.019 21.282 1.00 70.81 86 LYS A C 1
ATOM 585 O O . LYS A 1 86 ? -7.911 7.478 20.138 1.00 70.81 86 LYS A O 1
ATOM 590 N N . ARG A 1 87 ? -6.850 6.896 22.042 1.00 71.81 87 ARG A N 1
ATOM 591 C CA . ARG A 1 87 ? -5.505 7.234 21.563 1.00 71.81 87 ARG A CA 1
ATOM 592 C C . ARG A 1 87 ? -5.091 6.323 20.407 1.00 71.81 87 ARG A C 1
ATOM 594 O O . ARG A 1 87 ? -4.626 6.826 19.387 1.00 71.81 87 ARG A O 1
ATOM 601 N N . ASP A 1 88 ? -5.341 5.023 20.523 1.00 87.31 88 ASP A N 1
ATOM 602 C CA . ASP A 1 88 ? -4.949 4.042 19.505 1.00 87.31 88 ASP A CA 1
ATOM 603 C C . ASP A 1 88 ? -5.761 4.202 18.206 1.00 87.31 88 ASP A C 1
ATOM 605 O O . ASP A 1 88 ? -5.217 4.091 17.103 1.00 87.31 88 ASP A O 1
ATOM 609 N N . VAL A 1 89 ? -7.045 4.571 18.303 1.00 90.62 89 VAL A N 1
ATOM 610 C CA . VAL A 1 89 ? -7.863 4.932 17.129 1.00 90.62 89 VAL A CA 1
ATOM 611 C C . VAL A 1 89 ? -7.324 6.185 16.438 1.00 90.62 89 VAL A C 1
ATOM 613 O O . VAL A 1 89 ? -7.257 6.228 15.209 1.00 90.62 89 VAL A O 1
ATOM 616 N N . SER A 1 90 ? -6.924 7.207 17.200 1.00 92.88 90 SER A N 1
ATOM 617 C CA . SER A 1 90 ? -6.309 8.413 16.631 1.00 92.88 90 SER A CA 1
ATOM 618 C C . SER A 1 90 ? -4.999 8.088 15.912 1.00 92.88 90 SER A C 1
ATOM 620 O O . SER A 1 90 ? -4.787 8.558 14.794 1.00 92.88 90 SER A O 1
ATOM 622 N N . GLN A 1 91 ? -4.155 7.242 16.510 1.00 94.38 91 GLN A N 1
ATOM 623 C CA . GLN A 1 91 ? -2.923 6.772 15.879 1.00 94.38 91 GLN A CA 1
ATOM 624 C C . GLN A 1 91 ? -3.219 6.009 14.584 1.00 94.38 91 GLN A C 1
ATOM 626 O O . GLN A 1 91 ? -2.609 6.279 13.557 1.00 94.38 91 GLN A O 1
ATOM 631 N N . THR A 1 92 ? -4.215 5.121 14.596 1.00 95.25 92 THR A N 1
ATOM 632 C CA . THR A 1 92 ? -4.635 4.362 13.408 1.00 95.25 92 THR A CA 1
ATOM 633 C C . THR A 1 92 ? -5.078 5.289 12.273 1.00 95.25 92 THR A C 1
ATOM 635 O O . THR A 1 92 ? -4.661 5.109 11.132 1.00 95.25 92 THR A O 1
ATOM 638 N N . LYS A 1 93 ? -5.857 6.339 12.573 1.00 95.50 93 LYS A N 1
ATOM 639 C CA . LYS A 1 93 ? -6.236 7.363 11.581 1.00 95.50 93 LYS A CA 1
ATOM 640 C C . LYS A 1 93 ? -5.022 8.105 11.019 1.00 95.50 93 LYS A C 1
ATOM 642 O O . LYS A 1 93 ? -5.033 8.453 9.843 1.00 95.50 93 LYS A O 1
ATOM 647 N N . SER A 1 94 ? -4.006 8.368 11.842 1.00 97.50 94 SER A N 1
ATOM 648 C CA . SER A 1 94 ? -2.757 8.983 11.382 1.00 97.50 94 SER A CA 1
ATOM 649 C C . SER A 1 94 ? -1.999 8.057 10.437 1.00 97.50 94 SER A C 1
ATOM 651 O O . SER A 1 94 ? -1.646 8.481 9.344 1.00 97.50 94 SER A O 1
ATOM 653 N N . ASN A 1 95 ? -1.833 6.786 10.808 1.00 97.88 95 ASN A N 1
ATOM 654 C CA . ASN A 1 95 ? -1.124 5.801 9.989 1.00 97.88 95 ASN A CA 1
ATOM 655 C C . ASN A 1 95 ? -1.776 5.640 8.607 1.00 97.88 95 ASN A C 1
ATOM 657 O O . ASN A 1 95 ? -1.089 5.615 7.597 1.00 97.88 95 ASN A O 1
ATOM 661 N N . LEU A 1 96 ? -3.113 5.610 8.541 1.00 98.38 96 LEU A N 1
ATOM 662 C CA . LEU A 1 96 ? -3.831 5.539 7.264 1.00 98.38 96 LEU A CA 1
ATOM 663 C C . LEU A 1 96 ? -3.600 6.770 6.372 1.00 98.38 96 LEU A C 1
ATOM 665 O O . LEU A 1 96 ? -3.591 6.646 5.149 1.00 98.38 96 LEU A O 1
ATOM 669 N N . LYS A 1 97 ? -3.412 7.957 6.960 1.00 98.62 97 LYS A N 1
ATOM 670 C CA . LYS A 1 97 ? -3.055 9.162 6.195 1.00 98.62 97 LYS A CA 1
ATOM 671 C C . LYS A 1 97 ? -1.633 9.085 5.654 1.00 98.62 97 LYS A C 1
ATOM 673 O O . LYS A 1 97 ? -1.430 9.474 4.508 1.00 98.62 97 LYS A O 1
ATOM 678 N N . THR A 1 98 ? -0.696 8.581 6.456 1.00 98.62 98 THR A N 1
ATOM 679 C CA . THR A 1 98 ? 0.686 8.314 6.033 1.00 98.62 98 THR A CA 1
ATOM 680 C C . THR A 1 98 ? 0.697 7.348 4.851 1.00 98.62 98 THR A C 1
ATOM 682 O O . THR A 1 98 ? 1.087 7.754 3.767 1.00 98.62 98 THR A O 1
ATOM 685 N N . ILE A 1 99 ? 0.050 6.183 4.979 1.00 98.69 99 ILE A N 1
ATOM 686 C CA . ILE A 1 99 ? -0.097 5.194 3.893 1.00 98.69 99 ILE A CA 1
ATOM 687 C C . ILE A 1 99 ? -0.662 5.817 2.609 1.00 98.69 99 ILE A C 1
ATOM 689 O O . ILE A 1 99 ? -0.188 5.536 1.508 1.00 98.69 99 ILE A O 1
ATOM 693 N N . ASN A 1 100 ? -1.681 6.678 2.717 1.00 98.69 100 ASN A N 1
ATOM 694 C CA . ASN A 1 100 ? -2.210 7.372 1.544 1.00 98.69 100 ASN A CA 1
ATOM 695 C C . ASN A 1 100 ? -1.168 8.305 0.903 1.00 98.69 100 ASN A C 1
ATOM 697 O O . ASN A 1 100 ? -1.084 8.371 -0.321 1.00 98.69 100 ASN A O 1
ATOM 701 N N . SER A 1 101 ? -0.403 9.033 1.717 1.00 98.56 101 SER A N 1
ATOM 702 C CA . SER A 1 101 ? 0.694 9.885 1.251 1.00 98.56 101 SER A CA 1
ATOM 703 C C . SER A 1 101 ? 1.776 9.057 0.558 1.00 98.56 101 SER A C 1
ATOM 705 O O . SER A 1 101 ? 2.192 9.402 -0.544 1.00 98.56 101 SER A O 1
ATOM 707 N N . ASP A 1 102 ? 2.178 7.925 1.131 1.00 98.50 102 ASP A N 1
ATOM 708 C CA . ASP A 1 102 ? 3.224 7.077 0.548 1.00 98.50 102 ASP A CA 1
ATOM 709 C C . ASP A 1 102 ? 2.753 6.419 -0.748 1.00 98.50 102 ASP A C 1
ATOM 711 O O . ASP A 1 102 ? 3.494 6.362 -1.725 1.00 98.50 102 ASP A O 1
ATOM 715 N N . THR A 1 103 ? 1.474 6.046 -0.830 1.00 98.62 103 THR A N 1
ATOM 716 C CA . THR A 1 103 ? 0.847 5.590 -2.083 1.00 98.62 103 THR A CA 1
ATOM 717 C C . THR A 1 103 ? 0.930 6.659 -3.184 1.00 98.62 103 THR A C 1
ATOM 719 O O . THR A 1 103 ? 1.162 6.354 -4.359 1.00 98.62 103 THR A O 1
ATOM 722 N N . GLN A 1 104 ? 0.759 7.936 -2.830 1.00 98.62 104 GLN A N 1
ATOM 723 C CA . GLN A 1 104 ? 0.910 9.056 -3.767 1.00 98.62 104 GLN A CA 1
ATOM 724 C C . GLN A 1 104 ? 2.381 9.290 -4.146 1.00 98.62 104 GLN A C 1
ATOM 726 O O . GLN A 1 104 ? 2.668 9.600 -5.307 1.00 98.62 104 GLN A O 1
ATOM 731 N N . SER A 1 105 ? 3.315 9.072 -3.219 1.00 98.44 105 SER A N 1
ATOM 732 C CA . SER A 1 105 ? 4.758 9.087 -3.492 1.00 98.44 105 SER A CA 1
ATOM 733 C C . SER A 1 105 ? 5.161 7.977 -4.463 1.00 98.44 105 SER A C 1
ATOM 735 O O . SER A 1 105 ? 5.847 8.258 -5.444 1.00 98.44 105 SER A O 1
ATOM 737 N N . VAL A 1 106 ? 4.662 6.749 -4.270 1.00 98.25 106 VAL A N 1
ATOM 738 C CA . VAL A 1 106 ? 4.843 5.633 -5.218 1.00 98.25 106 VAL A CA 1
ATOM 739 C C . VAL A 1 106 ? 4.301 6.019 -6.591 1.00 98.25 106 VAL A C 1
ATOM 741 O O . VAL A 1 106 ? 5.003 5.892 -7.589 1.00 98.25 106 VAL A O 1
ATOM 744 N N . THR A 1 107 ? 3.081 6.560 -6.653 1.00 98.69 107 THR A N 1
ATOM 745 C CA . THR A 1 107 ? 2.477 7.020 -7.916 1.00 98.69 107 THR A CA 1
ATOM 746 C C . THR A 1 107 ? 3.368 8.033 -8.637 1.00 98.69 107 THR A C 1
ATOM 748 O O . THR A 1 107 ? 3.577 7.926 -9.844 1.00 98.69 107 THR A O 1
ATOM 751 N N . SER A 1 108 ? 3.903 9.009 -7.902 1.00 98.56 108 SER A N 1
ATOM 752 C CA . SER A 1 108 ? 4.772 10.050 -8.458 1.00 98.56 108 SER A CA 1
ATOM 753 C C . SER A 1 108 ? 6.077 9.455 -8.990 1.00 98.56 108 SER A C 1
ATOM 755 O O . SER A 1 108 ? 6.402 9.656 -10.156 1.00 98.56 108 SER A O 1
ATOM 757 N N . ALA A 1 109 ? 6.753 8.622 -8.192 1.00 98.44 109 ALA A N 1
ATOM 758 C CA . ALA A 1 109 ? 7.989 7.954 -8.598 1.00 98.44 109 ALA A CA 1
ATOM 759 C C . ALA A 1 109 ? 7.799 7.072 -9.844 1.00 98.44 109 ALA A C 1
ATOM 761 O O . ALA A 1 109 ? 8.650 7.050 -10.732 1.00 98.44 109 ALA A O 1
ATOM 762 N N . VAL A 1 110 ? 6.665 6.373 -9.943 1.00 98.50 110 VAL A N 1
ATOM 763 C CA . VAL A 1 110 ? 6.330 5.557 -11.118 1.00 98.50 110 VAL A CA 1
ATOM 764 C C . VAL A 1 110 ? 6.094 6.428 -12.348 1.00 98.50 110 VAL A C 1
ATOM 766 O O . VAL A 1 110 ? 6.580 6.103 -13.429 1.00 98.50 110 VAL A O 1
ATOM 769 N N . ASN A 1 111 ? 5.379 7.544 -12.212 1.00 98.50 111 ASN A N 1
ATOM 770 C CA . ASN A 1 111 ? 5.148 8.459 -13.330 1.00 98.50 111 ASN A CA 1
ATOM 771 C C . ASN A 1 111 ? 6.452 9.076 -13.858 1.00 98.50 111 ASN A C 1
ATOM 773 O O . ASN A 1 111 ? 6.596 9.220 -15.077 1.00 98.50 111 ASN A O 1
ATOM 777 N N . ASP A 1 112 ? 7.402 9.358 -12.968 1.00 98.25 112 ASP A N 1
ATOM 778 C CA . ASP A 1 112 ? 8.707 9.941 -13.299 1.00 98.25 112 ASP A CA 1
ATOM 779 C C . ASP A 1 112 ? 9.688 8.933 -13.917 1.00 98.25 112 ASP A C 1
ATOM 781 O O . ASP A 1 112 ? 10.656 9.320 -14.577 1.00 98.25 112 ASP A O 1
ATOM 785 N N . TYR A 1 113 ? 9.441 7.634 -13.757 1.00 98.19 113 TYR A N 1
ATOM 786 C CA . TYR A 1 113 ? 10.285 6.596 -14.333 1.00 98.19 113 TYR A CA 1
ATOM 787 C C . TYR A 1 113 ? 10.122 6.509 -15.855 1.00 98.19 113 TYR A C 1
ATOM 789 O O . TYR A 1 113 ? 9.022 6.332 -16.384 1.00 98.19 113 TYR A O 1
ATOM 797 N N . ASN A 1 114 ? 11.235 6.612 -16.580 1.00 97.62 114 ASN A N 1
ATOM 798 C CA . ASN A 1 114 ? 11.271 6.624 -18.047 1.00 97.62 114 ASN A CA 1
ATOM 799 C C . ASN A 1 114 ? 12.134 5.489 -18.627 1.00 97.62 114 ASN A C 1
ATOM 801 O O . ASN A 1 114 ? 12.583 5.580 -19.768 1.00 97.62 114 ASN A O 1
ATOM 805 N N . GLY A 1 115 ? 12.351 4.424 -17.850 1.00 94.88 115 GLY A N 1
ATOM 806 C CA . GLY A 1 115 ? 13.363 3.408 -18.137 1.00 94.88 115 GLY A CA 1
ATOM 807 C C . GLY A 1 115 ? 14.758 3.840 -17.672 1.00 94.88 115 GLY A C 1
ATOM 808 O O . GLY A 1 115 ? 14.930 4.929 -17.118 1.00 94.88 115 GLY A O 1
ATOM 809 N N . GLY A 1 116 ? 15.759 2.990 -17.890 1.00 94.62 116 GLY A N 1
ATOM 810 C CA . GLY A 1 116 ? 17.142 3.228 -17.444 1.00 94.62 116 GLY A CA 1
ATOM 811 C C . GLY A 1 116 ? 17.659 2.190 -16.446 1.00 94.62 116 GLY A C 1
ATOM 812 O O . GLY A 1 116 ? 18.628 2.441 -15.725 1.00 94.62 116 GLY A O 1
ATOM 813 N N . GLY A 1 117 ? 17.014 1.030 -16.400 1.00 95.25 117 GLY A N 1
ATOM 814 C CA . GLY A 1 117 ? 17.359 -0.105 -15.566 1.00 95.25 117 GLY A CA 1
ATOM 815 C C . GLY A 1 117 ? 16.999 0.080 -14.096 1.00 95.25 117 GLY A C 1
ATOM 816 O O . GLY A 1 117 ? 16.368 1.049 -13.669 1.00 95.25 117 GLY A O 1
ATOM 817 N N . MET A 1 118 ? 17.486 -0.867 -13.296 1.00 93.00 118 MET A N 1
ATOM 818 C CA . MET A 1 118 ? 17.288 -0.918 -11.846 1.00 93.00 118 MET A CA 1
ATOM 819 C C . MET A 1 118 ? 17.657 0.393 -11.134 1.00 93.00 118 MET A C 1
ATOM 821 O O . MET A 1 118 ? 16.958 0.818 -10.219 1.00 93.00 118 MET A O 1
ATOM 825 N N . PHE A 1 119 ? 18.731 1.067 -11.559 1.00 94.75 119 PHE A N 1
ATOM 826 C CA . PHE A 1 119 ? 19.175 2.307 -10.919 1.00 94.75 119 PHE A CA 1
ATOM 827 C C . PHE A 1 119 ? 18.138 3.432 -11.053 1.00 94.75 119 PHE A C 1
ATOM 829 O O . PHE A 1 119 ? 17.856 4.129 -10.080 1.00 94.75 119 PHE A O 1
ATOM 836 N N . ALA A 1 120 ? 17.520 3.574 -12.230 1.00 96.25 120 ALA A N 1
ATOM 837 C CA . ALA A 1 120 ? 16.462 4.557 -12.458 1.00 96.25 120 ALA A CA 1
ATOM 838 C C . ALA A 1 120 ? 15.149 4.195 -11.740 1.00 96.25 120 ALA A C 1
ATOM 840 O O . ALA A 1 120 ? 14.345 5.082 -11.463 1.00 96.25 120 ALA A O 1
ATOM 841 N N . ALA A 1 121 ? 14.942 2.918 -11.402 1.00 96.00 121 ALA A N 1
ATOM 842 C CA . ALA A 1 121 ? 13.789 2.442 -10.638 1.00 96.00 121 ALA A CA 1
ATOM 843 C C . ALA A 1 121 ? 13.946 2.601 -9.110 1.00 96.00 121 ALA A C 1
ATOM 845 O O . ALA A 1 121 ? 12.967 2.454 -8.379 1.00 96.00 121 ALA A O 1
ATOM 846 N N . MET A 1 122 ? 15.138 2.947 -8.603 1.00 96.06 122 MET A N 1
ATOM 847 C CA . MET A 1 122 ? 15.390 3.105 -7.161 1.00 96.06 122 MET A CA 1
ATOM 848 C C . MET A 1 122 ? 14.423 4.054 -6.432 1.00 96.06 122 MET A C 1
ATOM 850 O O . MET A 1 122 ? 14.027 3.725 -5.314 1.00 96.06 122 MET A O 1
ATOM 854 N N . PRO A 1 123 ? 13.986 5.195 -7.006 1.00 97.94 123 PRO A N 1
ATOM 855 C CA . PRO A 1 123 ? 12.982 6.040 -6.360 1.00 97.94 123 PRO A CA 1
ATOM 856 C C . PRO A 1 123 ? 11.646 5.324 -6.126 1.00 97.94 123 PRO A C 1
ATOM 858 O O . PRO A 1 123 ? 11.023 5.537 -5.089 1.00 97.94 123 PRO A O 1
ATOM 861 N N . ILE A 1 124 ? 11.228 4.450 -7.051 1.00 97.75 124 ILE A N 1
ATOM 862 C CA . ILE A 1 124 ? 10.011 3.640 -6.902 1.00 97.75 124 ILE A CA 1
ATOM 863 C C . ILE A 1 124 ? 10.194 2.653 -5.751 1.00 97.75 124 ILE A C 1
ATOM 865 O O . ILE A 1 124 ? 9.335 2.573 -4.880 1.00 97.75 124 ILE A O 1
ATOM 869 N N . ILE A 1 125 ? 11.330 1.953 -5.726 1.00 94.38 125 ILE A N 1
ATOM 870 C CA . ILE A 1 125 ? 11.650 0.957 -4.696 1.00 94.38 125 ILE A CA 1
ATOM 871 C C . ILE A 1 125 ? 11.677 1.597 -3.306 1.00 94.38 125 ILE A C 1
ATOM 873 O O . ILE A 1 125 ? 11.085 1.072 -2.374 1.00 94.38 125 ILE A O 1
ATOM 877 N N . ASN A 1 126 ? 12.315 2.757 -3.156 1.00 96.12 126 ASN A N 1
ATOM 878 C CA . ASN A 1 126 ? 12.383 3.438 -1.862 1.00 96.12 126 ASN A CA 1
ATOM 879 C C . ASN A 1 126 ? 10.998 3.904 -1.380 1.00 96.12 126 ASN A C 1
ATOM 881 O O . ASN A 1 126 ? 10.684 3.800 -0.192 1.00 96.12 126 ASN A O 1
ATOM 885 N N . ALA A 1 127 ? 10.169 4.421 -2.294 1.00 97.50 127 ALA A N 1
ATOM 886 C CA . ALA A 1 127 ? 8.804 4.829 -1.974 1.00 97.50 127 ALA A CA 1
ATOM 887 C C . ALA A 1 127 ? 7.931 3.625 -1.587 1.00 97.50 127 ALA A C 1
ATOM 889 O O . ALA A 1 127 ? 7.160 3.708 -0.634 1.00 97.50 127 ALA A O 1
ATOM 890 N N . GLU A 1 128 ? 8.082 2.504 -2.291 1.00 97.19 128 GLU A N 1
ATOM 891 C CA . GLU A 1 128 ? 7.366 1.261 -2.004 1.00 97.19 128 GLU A CA 1
ATOM 892 C C . GLU A 1 128 ? 7.783 0.658 -0.661 1.00 97.19 128 GLU A C 1
ATOM 894 O O . GLU A 1 128 ? 6.916 0.358 0.149 1.00 97.19 128 GLU A O 1
ATOM 899 N N . GLN A 1 129 ? 9.079 0.601 -0.354 1.00 96.19 129 GLN A N 1
ATOM 900 C CA . GLN A 1 129 ? 9.555 0.123 0.946 1.00 96.19 129 GLN A CA 1
ATOM 901 C C . GLN A 1 129 ? 9.062 0.997 2.100 1.00 96.19 129 GLN A C 1
ATOM 903 O O . GLN A 1 129 ? 8.777 0.497 3.186 1.00 96.19 129 GLN A O 1
ATOM 908 N N . THR A 1 130 ? 8.969 2.313 1.892 1.00 97.38 130 THR A N 1
ATOM 909 C CA . THR A 1 130 ? 8.396 3.221 2.898 1.00 97.38 130 THR A CA 1
ATOM 910 C C . THR A 1 130 ? 6.928 2.875 3.138 1.00 97.38 130 THR A C 1
ATOM 912 O O . THR A 1 130 ? 6.536 2.633 4.277 1.00 97.38 130 THR A O 1
ATOM 915 N N . LEU A 1 131 ? 6.152 2.748 2.057 1.00 98.25 131 LEU A N 1
ATOM 916 C CA . LEU A 1 131 ? 4.750 2.346 2.111 1.00 98.25 131 LEU A CA 1
ATOM 917 C C . LEU A 1 131 ? 4.562 0.993 2.821 1.00 98.25 131 LEU A C 1
ATOM 919 O O . LEU A 1 131 ? 3.706 0.884 3.696 1.00 98.25 131 LEU A O 1
ATOM 923 N N . ASP A 1 132 ? 5.356 -0.020 2.476 1.00 96.62 132 ASP A N 1
ATOM 924 C CA . ASP A 1 132 ? 5.278 -1.362 3.063 1.00 96.62 132 ASP A CA 1
ATOM 925 C C . ASP A 1 132 ? 5.567 -1.342 4.575 1.00 96.62 132 ASP A C 1
ATOM 927 O O . ASP A 1 132 ? 4.784 -1.848 5.386 1.00 96.62 132 ASP A O 1
ATOM 931 N N . ASN A 1 133 ? 6.627 -0.641 4.988 1.00 97.25 133 ASN A N 1
ATOM 932 C CA . ASN A 1 133 ? 6.965 -0.469 6.403 1.00 97.25 133 ASN A CA 1
ATOM 933 C C . ASN A 1 133 ? 5.849 0.236 7.192 1.00 97.25 133 ASN A C 1
ATOM 935 O O . ASN A 1 133 ? 5.549 -0.141 8.335 1.00 97.25 133 ASN A O 1
ATOM 939 N N . ASP A 1 134 ? 5.212 1.245 6.598 1.00 98.19 134 ASP A N 1
ATOM 940 C CA . ASP A 1 134 ? 4.105 1.960 7.225 1.00 98.19 134 ASP A CA 1
ATOM 941 C C . ASP A 1 134 ? 2.816 1.127 7.262 1.00 98.19 134 ASP A C 1
ATOM 943 O O . ASP A 1 134 ? 2.086 1.184 8.258 1.00 98.19 134 ASP A O 1
ATOM 947 N N . ILE A 1 135 ? 2.567 0.261 6.273 1.00 98.44 135 ILE A N 1
ATOM 948 C CA . ILE A 1 135 ? 1.487 -0.741 6.308 1.00 98.44 135 ILE A CA 1
ATOM 949 C C . ILE A 1 135 ? 1.717 -1.748 7.439 1.00 98.44 135 ILE A C 1
ATOM 951 O O . ILE A 1 135 ? 0.800 -2.014 8.228 1.00 98.44 135 ILE A O 1
ATOM 955 N N . GLN A 1 136 ? 2.930 -2.278 7.587 1.00 97.62 136 GLN A N 1
ATOM 956 C CA . GLN A 1 136 ? 3.263 -3.213 8.668 1.00 97.62 136 GLN A CA 1
ATOM 957 C C . GLN A 1 136 ? 3.142 -2.543 10.044 1.00 97.62 136 GLN A C 1
ATOM 959 O O . GLN A 1 136 ? 2.539 -3.094 10.976 1.00 97.62 136 GLN A O 1
ATOM 964 N N . SER A 1 137 ? 3.625 -1.308 10.174 1.00 94.12 137 SER A N 1
ATOM 965 C CA . SER A 1 137 ? 3.489 -0.505 11.395 1.00 94.12 137 SER A CA 1
ATOM 966 C C . SER A 1 137 ? 2.026 -0.191 11.716 1.00 94.12 137 SER A C 1
ATOM 968 O O . SER A 1 137 ? 1.592 -0.301 12.871 1.00 94.12 137 SER A O 1
ATOM 970 N N . ALA A 1 138 ? 1.219 0.145 10.709 1.00 96.62 138 ALA A N 1
ATOM 971 C CA . ALA A 1 138 ? -0.216 0.345 10.858 1.00 96.62 138 ALA A CA 1
ATOM 972 C C . ALA A 1 138 ? -0.924 -0.939 11.291 1.00 96.62 138 ALA A C 1
ATOM 974 O O . ALA A 1 138 ? -1.774 -0.883 12.178 1.00 96.62 138 ALA A O 1
ATOM 975 N N . THR A 1 139 ? -0.529 -2.087 10.742 1.00 98.00 139 THR A N 1
ATOM 976 C CA . THR A 1 139 ? -1.069 -3.408 11.092 1.00 98.00 139 THR A CA 1
ATOM 977 C C . THR A 1 139 ? -0.806 -3.731 12.558 1.00 98.00 139 THR A C 1
ATOM 979 O O . THR A 1 139 ? -1.718 -4.109 13.296 1.00 98.00 139 THR A O 1
ATOM 982 N N . ASN A 1 140 ? 0.422 -3.503 13.028 1.00 94.12 140 ASN A N 1
ATOM 983 C CA . ASN A 1 140 ? 0.791 -3.696 14.431 1.00 94.12 140 ASN A CA 1
ATOM 984 C C . ASN A 1 140 ? -0.026 -2.810 15.378 1.00 94.12 140 ASN A C 1
ATOM 986 O O . ASN A 1 140 ? -0.391 -3.241 16.472 1.00 94.12 140 ASN A O 1
ATOM 990 N N . ASN A 1 141 ? -0.339 -1.582 14.967 1.00 92.00 141 ASN A N 1
ATOM 991 C CA . ASN A 1 141 ? -1.183 -0.678 15.745 1.00 92.00 141 ASN A CA 1
ATOM 992 C C . ASN A 1 141 ? -2.664 -1.078 15.697 1.00 92.00 141 ASN A C 1
ATOM 994 O O . ASN A 1 141 ? -3.320 -1.100 16.737 1.00 92.00 141 ASN A O 1
ATOM 998 N N . ALA A 1 142 ? -3.175 -1.475 14.530 1.00 95.19 142 ALA A N 1
ATOM 999 C CA . ALA A 1 142 ? -4.546 -1.948 14.361 1.00 95.19 142 ALA A CA 1
ATOM 1000 C C . ALA A 1 142 ? -4.822 -3.210 15.195 1.00 95.19 142 ALA A C 1
ATOM 1002 O O . ALA A 1 142 ? -5.878 -3.326 15.812 1.00 95.19 142 ALA A O 1
ATOM 1003 N N . ASN A 1 143 ? -3.849 -4.118 15.306 1.00 94.31 143 ASN A N 1
ATOM 1004 C CA . ASN A 1 143 ? -3.961 -5.326 16.130 1.00 94.31 143 ASN A CA 1
ATOM 1005 C C . ASN A 1 143 ? -4.078 -5.055 17.638 1.00 94.31 143 ASN A C 1
ATOM 1007 O O . ASN A 1 143 ? -4.537 -5.929 18.375 1.00 94.31 143 ASN A O 1
ATOM 1011 N N . LYS A 1 144 ? -3.683 -3.864 18.102 1.00 91.00 144 LYS A N 1
ATOM 1012 C CA . LYS A 1 144 ? -3.832 -3.442 19.505 1.00 91.00 144 LYS A CA 1
ATOM 1013 C C . LYS A 1 144 ? -5.219 -2.871 19.797 1.00 91.00 144 LYS A C 1
ATOM 1015 O O . LYS A 1 144 ? -5.564 -2.686 20.962 1.00 91.00 144 LYS A O 1
ATOM 1020 N N . LEU A 1 145 ? -6.021 -2.599 18.767 1.00 91.81 145 LEU A N 1
ATOM 1021 C CA . LEU A 1 145 ? -7.364 -2.067 18.942 1.00 91.81 145 LEU A CA 1
ATOM 1022 C C . LEU A 1 145 ? -8.293 -3.116 19.564 1.00 91.81 145 LEU A C 1
ATOM 1024 O O . LEU A 1 145 ? -8.368 -4.267 19.128 1.00 91.81 145 LEU A O 1
ATOM 1028 N N . GLY A 1 146 ? -9.071 -2.676 20.551 1.00 91.50 146 GLY A N 1
ATOM 1029 C CA . GLY A 1 146 ? -10.323 -3.339 20.905 1.00 91.50 146 GLY A CA 1
ATOM 1030 C C . GLY A 1 146 ? -11.420 -3.044 19.877 1.00 91.50 146 GLY A C 1
ATOM 1031 O O . GLY A 1 146 ? -11.184 -2.418 18.843 1.00 91.50 146 GLY A O 1
ATOM 1032 N N . THR A 1 147 ? -12.657 -3.446 20.176 1.00 94.81 147 THR A N 1
ATOM 1033 C CA . THR A 1 147 ? -13.803 -3.007 19.370 1.00 94.81 147 THR A CA 1
ATOM 1034 C C . THR A 1 147 ? -13.964 -1.490 19.476 1.00 94.81 147 THR A C 1
ATOM 1036 O O . THR A 1 147 ? -14.156 -0.954 20.568 1.00 94.81 147 THR A O 1
ATOM 1039 N N . ILE A 1 148 ? -13.879 -0.799 18.342 1.00 95.12 148 ILE A N 1
ATOM 1040 C CA . ILE A 1 148 ? -13.971 0.665 18.270 1.00 95.12 148 ILE A CA 1
ATOM 1041 C C . ILE A 1 148 ? -15.430 1.128 18.218 1.00 95.12 148 ILE A C 1
ATOM 1043 O O . ILE A 1 148 ? -16.352 0.332 18.044 1.00 95.12 148 ILE A O 1
ATOM 1047 N N . SER A 1 149 ? -15.662 2.434 18.359 1.00 95.25 149 SER A N 1
ATOM 1048 C CA . SER A 1 149 ? -17.013 2.988 18.243 1.00 95.25 149 SER A CA 1
ATOM 1049 C C . SER A 1 149 ? -17.554 2.873 16.809 1.00 95.25 149 SER A C 1
ATOM 1051 O O . SER A 1 149 ? -16.797 2.952 15.844 1.00 95.25 149 SER A O 1
ATOM 1053 N N . THR A 1 150 ? -18.877 2.767 16.648 1.00 95.69 150 THR A N 1
ATOM 1054 C CA . THR A 1 150 ? -19.553 2.767 15.332 1.00 95.69 150 THR A CA 1
ATOM 1055 C C . THR A 1 150 ? -19.208 4.002 14.488 1.00 95.69 150 THR A C 1
ATOM 1057 O O . THR A 1 150 ? -19.121 3.927 13.261 1.00 95.69 150 THR A O 1
ATOM 1060 N N . ALA A 1 151 ? -19.003 5.151 15.141 1.00 95.44 151 ALA A N 1
ATOM 1061 C CA . ALA A 1 151 ? -18.626 6.397 14.480 1.00 95.44 151 ALA A CA 1
ATOM 1062 C C . ALA A 1 151 ? -17.177 6.356 13.973 1.00 95.44 151 ALA A C 1
ATOM 1064 O O . ALA A 1 151 ? -16.915 6.737 12.833 1.00 95.44 151 ALA A O 1
ATOM 1065 N N . ASP A 1 152 ? -16.246 5.850 14.787 1.00 96.00 152 ASP A N 1
ATOM 1066 C CA . ASP A 1 152 ? -14.851 5.686 14.377 1.00 96.00 152 ASP A CA 1
ATOM 1067 C C . ASP A 1 152 ? -14.709 4.642 13.272 1.00 96.00 152 ASP A C 1
ATOM 1069 O O . ASP A 1 152 ? -14.026 4.900 12.285 1.00 96.00 152 ASP A O 1
ATOM 1073 N N . ALA A 1 153 ? -15.400 3.508 13.393 1.00 97.25 153 ALA A N 1
ATOM 1074 C CA . ALA A 1 153 ? -15.441 2.486 12.355 1.00 97.25 153 ALA A CA 1
ATOM 1075 C C . ALA A 1 153 ? -15.971 3.047 11.035 1.00 97.25 153 ALA A C 1
ATOM 1077 O O . ALA A 1 153 ? -15.314 2.887 10.009 1.00 97.25 153 ALA A O 1
ATOM 1078 N N . LYS A 1 154 ? -17.092 3.780 11.051 1.00 97.69 154 LYS A N 1
ATOM 1079 C CA . LYS A 1 154 ? -17.601 4.446 9.845 1.00 97.69 154 LYS A CA 1
ATOM 1080 C C . LYS A 1 154 ? -16.569 5.402 9.239 1.00 97.69 154 LYS A C 1
ATOM 1082 O O . LYS A 1 154 ? -16.352 5.356 8.035 1.00 97.69 154 LYS A O 1
ATOM 1087 N N . ALA A 1 155 ? -15.911 6.225 10.056 1.00 97.44 155 ALA A N 1
ATOM 1088 C CA . ALA A 1 155 ? -14.898 7.160 9.570 1.00 97.44 155 ALA A CA 1
ATOM 1089 C C . ALA A 1 155 ? -13.695 6.449 8.922 1.00 97.44 155 ALA A C 1
ATOM 1091 O O . ALA A 1 155 ? -13.198 6.915 7.900 1.00 97.44 155 ALA A O 1
ATOM 1092 N N . LEU A 1 156 ? -13.238 5.325 9.487 1.00 97.88 156 LEU A N 1
ATOM 1093 C CA . LEU A 1 156 ? -12.162 4.518 8.900 1.00 97.88 156 LEU A CA 1
ATOM 1094 C C . LEU A 1 156 ? -12.600 3.873 7.579 1.00 97.88 156 LEU A C 1
ATOM 1096 O O . LEU A 1 156 ? -11.883 3.984 6.589 1.00 97.88 156 LEU A O 1
ATOM 1100 N N . ILE A 1 157 ? -13.784 3.253 7.547 1.00 98.12 157 ILE A N 1
ATOM 1101 C CA . ILE A 1 157 ? -14.346 2.620 6.342 1.00 98.12 157 ILE A CA 1
ATOM 1102 C C . ILE A 1 157 ? -14.480 3.646 5.213 1.00 98.12 157 ILE A C 1
ATOM 1104 O O . ILE A 1 157 ? -14.027 3.394 4.096 1.00 98.12 157 ILE A O 1
ATOM 1108 N N . ASP A 1 158 ? -15.059 4.813 5.510 1.00 98.12 158 ASP A N 1
ATOM 1109 C CA . ASP A 1 158 ? -15.243 5.885 4.534 1.00 98.12 158 ASP A CA 1
ATOM 1110 C C . ASP A 1 158 ? -13.888 6.417 4.038 1.00 98.12 158 ASP A C 1
ATOM 1112 O O . ASP A 1 158 ? -13.728 6.651 2.843 1.00 98.12 158 ASP A O 1
ATOM 1116 N N . TYR A 1 159 ? -12.894 6.580 4.919 1.00 98.44 159 TYR A N 1
ATOM 1117 C CA . TYR A 1 159 ? -11.566 7.056 4.522 1.00 98.44 159 TYR A CA 1
ATOM 1118 C C . TYR A 1 159 ? -10.831 6.053 3.623 1.00 98.44 159 TYR A C 1
ATOM 1120 O O . TYR A 1 159 ? -10.264 6.440 2.601 1.00 98.44 159 TYR A O 1
ATOM 1128 N N . ILE A 1 160 ? -10.878 4.760 3.956 1.00 98.44 160 ILE A N 1
ATOM 1129 C CA . ILE A 1 160 ? -10.250 3.712 3.142 1.00 98.44 160 ILE A CA 1
ATOM 1130 C C . ILE A 1 160 ? -10.939 3.627 1.777 1.00 98.44 160 ILE A C 1
ATOM 1132 O O . ILE A 1 160 ? -10.273 3.670 0.745 1.00 98.44 160 ILE A O 1
ATOM 1136 N N . GLY A 1 161 ? -12.272 3.554 1.757 1.00 97.50 161 GLY A N 1
ATOM 1137 C CA . GLY A 1 161 ? -13.037 3.378 0.523 1.00 97.50 161 GLY A CA 1
ATOM 1138 C C . GLY A 1 161 ? -13.028 4.591 -0.406 1.00 97.50 161 GLY A C 1
ATOM 1139 O O . GLY A 1 161 ? -13.033 4.413 -1.621 1.00 97.50 161 GLY A O 1
ATOM 1140 N N . ASN A 1 162 ? -13.005 5.810 0.138 1.00 98.00 162 ASN A N 1
ATOM 1141 C CA . ASN A 1 162 ? -13.141 7.032 -0.664 1.00 98.00 162 ASN A CA 1
ATOM 1142 C C . ASN A 1 162 ? -11.817 7.763 -0.913 1.00 98.00 162 ASN A C 1
ATOM 1144 O O . ASN A 1 162 ? -11.774 8.611 -1.801 1.00 98.00 162 ASN A O 1
ATOM 1148 N N . THR A 1 163 ? -10.756 7.452 -0.163 1.00 98.06 163 THR A N 1
ATOM 1149 C CA . THR A 1 163 ? -9.455 8.130 -0.297 1.00 98.06 163 THR A CA 1
ATOM 1150 C C . THR A 1 163 ? -8.348 7.151 -0.666 1.00 98.06 163 THR A C 1
ATOM 1152 O O . THR A 1 163 ? -7.767 7.276 -1.742 1.00 98.06 163 THR A O 1
ATOM 1155 N N . ILE A 1 164 ? -8.085 6.148 0.179 1.00 98.19 164 ILE A N 1
ATOM 1156 C CA . ILE A 1 164 ? -6.961 5.220 -0.036 1.00 98.19 164 ILE A CA 1
ATOM 1157 C C . ILE A 1 164 ? -7.186 4.375 -1.288 1.00 98.19 164 ILE A C 1
ATOM 1159 O O . ILE A 1 164 ? -6.320 4.334 -2.157 1.00 98.19 164 ILE A O 1
ATOM 1163 N N . GLN A 1 165 ? -8.355 3.744 -1.425 1.00 97.81 165 GLN A N 1
ATOM 1164 C CA . GLN A 1 165 ? -8.637 2.860 -2.558 1.00 97.81 165 GLN A CA 1
ATOM 1165 C C . GLN A 1 165 ? -8.511 3.580 -3.919 1.00 97.81 165 GLN A C 1
ATOM 1167 O O . GLN A 1 165 ? -7.854 3.046 -4.814 1.00 97.81 165 GLN A O 1
ATOM 1172 N N . PRO A 1 166 ? -9.034 4.809 -4.109 1.00 98.44 166 PRO A N 1
ATOM 1173 C CA . PRO A 1 166 ? -8.755 5.591 -5.314 1.00 98.44 166 PRO A CA 1
ATOM 1174 C C . PRO A 1 166 ? -7.273 5.935 -5.539 1.00 98.44 166 PRO A C 1
ATOM 1176 O O . PRO A 1 166 ? -6.817 5.859 -6.685 1.00 98.44 166 PRO A O 1
ATOM 1179 N N . SER A 1 167 ? -6.521 6.294 -4.491 1.00 97.81 167 SER A N 1
ATOM 1180 C CA . SER A 1 167 ? -5.075 6.556 -4.593 1.00 97.81 167 SER A CA 1
ATOM 1181 C C . SER A 1 167 ? -4.313 5.303 -5.031 1.00 97.81 167 SER A C 1
ATOM 1183 O O . SER A 1 167 ? -3.540 5.360 -5.985 1.00 97.81 167 SER A O 1
ATOM 1185 N N . MET A 1 168 ? -4.592 4.150 -4.416 1.00 98.38 168 MET A N 1
ATOM 1186 C CA . MET A 1 168 ? -3.970 2.867 -4.767 1.00 98.38 168 MET A CA 1
ATOM 1187 C C . MET A 1 168 ? -4.274 2.468 -6.206 1.00 98.38 168 MET A C 1
ATOM 1189 O O . MET A 1 168 ? -3.364 2.162 -6.971 1.00 98.38 168 MET A O 1
ATOM 1193 N N . ARG A 1 169 ? -5.539 2.562 -6.629 1.00 98.44 169 ARG A N 1
ATOM 1194 C CA . ARG A 1 169 ? -5.921 2.298 -8.022 1.00 98.44 169 ARG A CA 1
ATOM 1195 C C . ARG A 1 169 ? -5.177 3.205 -9.005 1.00 98.44 169 ARG A C 1
ATOM 1197 O O . ARG A 1 169 ? -4.875 2.786 -10.119 1.00 98.44 169 ARG A O 1
ATOM 1204 N N . THR A 1 170 ? -4.886 4.445 -8.615 1.00 98.56 170 THR A N 1
ATOM 1205 C CA . THR A 1 170 ? -4.092 5.371 -9.435 1.00 98.56 170 THR A CA 1
ATOM 1206 C C . THR A 1 170 ? -2.637 4.913 -9.534 1.00 98.56 170 THR A C 1
ATOM 1208 O O . THR A 1 170 ? -2.115 4.844 -10.645 1.00 98.56 170 THR A O 1
ATOM 1211 N N . ALA A 1 171 ? -2.019 4.513 -8.418 1.00 98.50 171 ALA A N 1
ATOM 1212 C CA . ALA A 1 171 ? -0.667 3.949 -8.396 1.00 98.50 171 ALA A CA 1
ATOM 1213 C C . ALA A 1 171 ? -0.550 2.693 -9.279 1.00 98.50 171 ALA A C 1
ATOM 1215 O O . ALA A 1 171 ? 0.340 2.594 -10.122 1.00 98.50 171 ALA A O 1
ATOM 1216 N N . LEU A 1 172 ? -1.500 1.761 -9.152 1.00 98.69 172 LEU A N 1
ATOM 1217 C CA . LEU A 1 172 ? -1.530 0.518 -9.929 1.00 98.69 172 LEU A CA 1
ATOM 1218 C C . LEU A 1 172 ? -1.715 0.785 -11.430 1.00 98.69 172 LEU A C 1
ATOM 1220 O O . LEU A 1 172 ? -1.045 0.174 -12.261 1.00 98.69 172 LEU A O 1
ATOM 1224 N N . LYS A 1 173 ? -2.562 1.751 -11.806 1.00 98.69 173 LYS A N 1
ATOM 1225 C CA . LYS A 1 173 ? -2.680 2.195 -13.205 1.00 98.69 173 LYS A CA 1
ATOM 1226 C C . LYS A 1 173 ? -1.394 2.831 -13.726 1.00 98.69 173 LYS A C 1
ATOM 1228 O O . LYS A 1 173 ? -1.029 2.566 -14.871 1.00 98.69 173 LYS A O 1
ATOM 1233 N N . ALA A 1 174 ? -0.713 3.636 -12.909 1.00 98.56 174 ALA A N 1
ATOM 1234 C CA . ALA A 1 174 ? 0.575 4.217 -13.272 1.00 98.56 174 ALA A CA 1
ATOM 1235 C C . ALA A 1 174 ? 1.598 3.105 -13.554 1.00 98.56 174 ALA A C 1
ATOM 1237 O O . ALA A 1 174 ? 2.203 3.100 -14.627 1.00 98.56 174 ALA A O 1
ATOM 1238 N N . LEU A 1 175 ? 1.692 2.097 -12.676 1.00 98.19 175 LEU A N 1
ATOM 1239 C CA . LEU A 1 175 ? 2.556 0.927 -12.879 1.00 98.19 175 LEU A CA 1
ATOM 1240 C C . LEU A 1 175 ? 2.237 0.229 -14.201 1.00 98.19 175 LEU A C 1
ATOM 1242 O O . LEU A 1 175 ? 3.122 0.084 -15.042 1.00 98.19 175 LEU A O 1
ATOM 1246 N N . LYS A 1 176 ? 0.966 -0.122 -14.440 1.00 98.56 176 LYS A N 1
ATOM 1247 C CA . LYS A 1 176 ? 0.534 -0.771 -15.692 1.00 98.56 176 LYS A CA 1
ATOM 1248 C C . LYS A 1 176 ? 0.906 0.049 -16.931 1.00 98.56 176 LYS A C 1
ATOM 1250 O O . LYS A 1 176 ? 1.313 -0.525 -17.939 1.00 98.56 176 LYS A O 1
ATOM 1255 N N . SER A 1 177 ? 0.815 1.379 -16.865 1.00 98.38 177 SER A N 1
ATOM 1256 C CA . SER A 1 177 ? 1.188 2.255 -17.986 1.00 98.38 177 SER A CA 1
ATOM 1257 C C . SER A 1 177 ? 2.695 2.292 -18.268 1.00 98.38 177 SER A C 1
ATOM 1259 O O . SER A 1 177 ? 3.093 2.565 -19.398 1.00 98.38 177 SER A O 1
ATOM 1261 N N . LYS A 1 178 ? 3.523 1.979 -17.264 1.00 98.06 178 LYS A N 1
ATOM 1262 C CA . LYS A 1 178 ? 4.987 1.904 -17.358 1.00 98.06 178 LYS A CA 1
ATOM 1263 C C . LYS A 1 178 ? 5.514 0.494 -17.639 1.00 98.06 178 LYS A C 1
ATOM 1265 O O . LYS A 1 178 ? 6.727 0.292 -17.678 1.00 98.06 178 LYS A O 1
ATOM 1270 N N . LYS A 1 179 ? 4.629 -0.489 -17.862 1.00 97.69 179 LYS A N 1
ATOM 1271 C CA . LYS A 1 179 ? 5.034 -1.869 -18.172 1.00 97.69 179 LYS A CA 1
ATOM 1272 C C . LYS A 1 179 ? 6.038 -1.963 -19.334 1.00 97.69 179 LYS A C 1
ATOM 1274 O O . LYS A 1 179 ? 7.015 -2.675 -19.151 1.00 97.69 179 LYS A O 1
ATOM 1279 N N . PRO A 1 180 ? 5.908 -1.229 -20.461 1.00 98.19 180 PRO A N 1
ATOM 1280 C CA . PRO A 1 180 ? 6.898 -1.309 -21.540 1.00 98.19 180 PRO A CA 1
ATOM 1281 C C . PRO A 1 180 ? 8.327 -0.950 -21.104 1.00 98.19 180 PRO A C 1
ATOM 1283 O O . PRO A 1 180 ? 9.285 -1.559 -21.571 1.00 98.19 180 PRO A O 1
ATOM 1286 N N . GLN A 1 181 ? 8.480 0.020 -20.198 1.00 98.38 181 GLN A N 1
ATOM 1287 C CA . GLN A 1 181 ? 9.770 0.423 -19.640 1.00 98.38 181 GLN A CA 1
ATOM 1288 C C . GLN A 1 181 ? 10.320 -0.653 -18.701 1.00 98.38 181 GLN A C 1
ATOM 1290 O O . GLN A 1 181 ? 11.488 -1.011 -18.807 1.00 98.38 181 GLN A O 1
ATOM 1295 N N . PHE A 1 182 ? 9.473 -1.211 -17.830 1.00 97.94 182 PHE A N 1
ATOM 1296 C CA . PHE A 1 182 ? 9.874 -2.320 -16.962 1.00 97.94 182 PHE A CA 1
ATOM 1297 C C . PHE A 1 182 ? 10.238 -3.581 -17.754 1.00 97.94 182 PHE A C 1
ATOM 1299 O O . PHE A 1 182 ? 11.211 -4.240 -17.404 1.00 97.94 182 PHE A O 1
ATOM 1306 N N . ASP A 1 183 ? 9.515 -3.892 -18.834 1.00 98.00 183 ASP A N 1
ATOM 1307 C CA . ASP A 1 183 ? 9.822 -5.014 -19.726 1.00 98.00 183 ASP A CA 1
ATOM 1308 C C . ASP A 1 183 ? 11.187 -4.804 -20.407 1.00 98.00 183 ASP A C 1
ATOM 1310 O O . ASP A 1 183 ? 12.024 -5.708 -20.404 1.00 98.00 183 ASP A O 1
ATOM 1314 N N . ALA A 1 184 ? 11.446 -3.600 -20.937 1.00 97.50 184 ALA A N 1
ATOM 1315 C CA . ALA A 1 184 ? 12.727 -3.249 -21.558 1.00 97.50 184 ALA A CA 1
ATOM 1316 C C . ALA A 1 184 ? 13.905 -3.346 -20.574 1.00 97.50 184 ALA A C 1
ATOM 1318 O O . ALA A 1 184 ? 14.994 -3.780 -20.950 1.00 97.50 184 ALA A O 1
ATOM 1319 N N . ASP A 1 185 ? 13.660 -2.999 -19.312 1.00 97.50 185 ASP A N 1
ATOM 1320 C CA . ASP A 1 185 ? 14.642 -3.055 -18.232 1.00 97.50 185 ASP A CA 1
ATOM 1321 C C . ASP A 1 185 ? 14.693 -4.422 -17.520 1.00 97.50 185 ASP A C 1
ATOM 1323 O O . ASP A 1 185 ? 15.468 -4.590 -16.578 1.00 97.50 185 ASP A O 1
ATOM 1327 N N . GLN A 1 186 ? 13.898 -5.407 -17.964 1.00 97.00 186 GLN A N 1
ATOM 1328 C CA . GLN A 1 186 ? 13.787 -6.750 -17.372 1.00 97.00 186 GLN A CA 1
ATOM 1329 C C . GLN A 1 186 ? 13.363 -6.750 -15.888 1.00 97.00 186 GLN A C 1
ATOM 1331 O O . GLN A 1 186 ? 13.726 -7.640 -15.119 1.00 97.00 186 GLN A O 1
ATOM 1336 N N . LEU A 1 187 ? 12.565 -5.762 -15.478 1.00 96.75 187 LEU A N 1
ATOM 1337 C CA . LEU A 1 187 ? 12.084 -5.565 -14.104 1.00 96.75 187 LEU A CA 1
ATOM 1338 C C . LEU A 1 187 ? 10.655 -6.074 -13.867 1.00 96.75 187 LEU A C 1
ATOM 1340 O O . LEU A 1 187 ? 10.167 -6.024 -12.742 1.00 96.75 187 LEU A O 1
ATOM 1344 N N . THR A 1 188 ? 9.976 -6.592 -14.888 1.00 96.69 188 THR A N 1
ATOM 1345 C CA . THR A 1 188 ? 8.571 -7.042 -14.818 1.00 96.69 188 THR A CA 1
ATOM 1346 C C . THR A 1 188 ? 8.329 -8.065 -13.710 1.00 96.69 188 THR A C 1
ATOM 1348 O O . THR A 1 188 ? 7.368 -7.929 -12.958 1.00 96.69 188 THR A O 1
ATOM 1351 N N . GLY A 1 189 ? 9.237 -9.036 -13.550 1.00 94.50 189 GLY A N 1
ATOM 1352 C CA . GLY A 1 189 ? 9.163 -10.022 -12.466 1.00 94.50 189 GLY A CA 1
ATOM 1353 C C . GLY A 1 189 ? 9.313 -9.394 -11.076 1.00 94.50 189 GLY A C 1
ATOM 1354 O O . GLY A 1 189 ? 8.594 -9.766 -10.158 1.00 94.50 189 GLY A O 1
ATOM 1355 N N . VAL A 1 190 ? 10.171 -8.378 -10.939 1.00 94.81 190 VAL A N 1
ATOM 1356 C CA . VAL A 1 190 ? 10.329 -7.635 -9.677 1.00 94.81 190 VAL A CA 1
ATOM 1357 C C . VAL A 1 190 ? 9.033 -6.904 -9.331 1.00 94.81 190 VAL A C 1
ATOM 1359 O O . VAL A 1 190 ? 8.556 -7.008 -8.208 1.00 94.81 190 VAL A O 1
ATOM 1362 N N . VAL A 1 191 ? 8.418 -6.219 -10.303 1.00 97.00 191 VAL A N 1
ATOM 1363 C CA . VAL A 1 191 ? 7.138 -5.523 -10.089 1.00 97.00 191 VAL A CA 1
ATOM 1364 C C . VAL A 1 191 ? 6.033 -6.507 -9.701 1.00 97.00 191 VAL A C 1
ATOM 1366 O O . VAL A 1 191 ? 5.272 -6.232 -8.775 1.00 97.00 191 VAL A O 1
ATOM 1369 N N . HIS A 1 192 ? 5.952 -7.655 -10.375 1.00 97.69 192 HIS A N 1
ATOM 1370 C CA . HIS A 1 192 ? 4.997 -8.712 -10.046 1.00 97.69 192 HIS A CA 1
ATOM 1371 C C . HIS A 1 192 ? 5.144 -9.190 -8.592 1.00 97.69 192 HIS A C 1
ATOM 1373 O O . HIS A 1 192 ? 4.164 -9.186 -7.844 1.00 97.69 192 HIS A O 1
ATOM 1379 N N . ASP A 1 193 ? 6.357 -9.551 -8.174 1.00 95.00 193 ASP A N 1
ATOM 1380 C CA . ASP A 1 193 ? 6.612 -10.089 -6.833 1.00 95.00 193 ASP A CA 1
ATOM 1381 C C . ASP A 1 193 ? 6.353 -9.036 -5.742 1.00 95.00 193 ASP A C 1
ATOM 1383 O O . ASP A 1 193 ? 5.751 -9.337 -4.707 1.00 95.00 193 ASP A O 1
ATOM 1387 N N . THR A 1 194 ? 6.724 -7.777 -5.997 1.00 96.06 194 THR A N 1
ATOM 1388 C CA . THR A 1 194 ? 6.407 -6.644 -5.118 1.00 96.06 194 THR A CA 1
ATOM 1389 C C . THR A 1 194 ? 4.897 -6.463 -4.951 1.00 96.06 194 THR A C 1
ATOM 1391 O O . THR A 1 194 ? 4.421 -6.315 -3.827 1.00 96.06 194 THR A O 1
ATOM 1394 N N . LEU A 1 195 ? 4.114 -6.532 -6.034 1.00 98.25 195 LEU A N 1
ATOM 1395 C CA . LEU A 1 195 ? 2.653 -6.419 -5.957 1.00 98.25 195 LEU A CA 1
ATOM 1396 C C . LEU A 1 195 ? 2.027 -7.534 -5.109 1.00 98.25 195 LEU A C 1
ATOM 1398 O O . LEU A 1 195 ? 1.107 -7.260 -4.339 1.00 98.25 195 LEU A O 1
ATOM 1402 N N . GLN A 1 196 ? 2.530 -8.767 -5.210 1.00 98.12 196 GLN A N 1
ATOM 1403 C CA . GLN A 1 196 ? 2.057 -9.884 -4.385 1.00 98.12 196 GLN A CA 1
ATOM 1404 C C . GLN A 1 196 ? 2.375 -9.679 -2.899 1.00 98.12 196 GLN A C 1
ATOM 1406 O O . GLN A 1 196 ? 1.512 -9.901 -2.045 1.00 98.12 196 GLN A O 1
ATOM 1411 N N . SER A 1 197 ? 3.596 -9.235 -2.584 1.00 95.69 197 SER A N 1
ATOM 1412 C CA . SER A 1 197 ? 4.000 -8.941 -1.204 1.00 95.69 197 SER A CA 1
ATOM 1413 C C . SER A 1 197 ? 3.138 -7.832 -0.601 1.00 95.69 197 SER A C 1
ATOM 1415 O O . SER A 1 197 ? 2.545 -8.011 0.466 1.00 95.69 197 SER A O 1
ATOM 1417 N N . LEU A 1 198 ? 2.985 -6.725 -1.332 1.00 96.62 198 LEU A N 1
ATOM 1418 C CA . LEU A 1 198 ? 2.237 -5.558 -0.879 1.00 96.62 198 LEU A CA 1
ATOM 1419 C C . LEU A 1 198 ? 0.736 -5.850 -0.729 1.00 96.62 198 LEU A C 1
ATOM 1421 O O . LEU A 1 198 ? 0.103 -5.356 0.208 1.00 96.62 198 LEU A O 1
ATOM 1425 N N . GLN A 1 199 ? 0.158 -6.682 -1.604 1.00 98.19 199 GLN A N 1
ATOM 1426 C CA . GLN A 1 199 ? -1.213 -7.173 -1.443 1.00 98.19 199 GLN A CA 1
ATOM 1427 C C . GLN A 1 199 ? -1.357 -7.966 -0.140 1.00 98.19 199 GLN A C 1
ATOM 1429 O O . GLN A 1 199 ? -2.248 -7.675 0.655 1.00 98.19 199 GLN A O 1
ATOM 1434 N N . SER A 1 200 ? -0.455 -8.920 0.117 1.00 98.19 200 SER A N 1
ATOM 1435 C CA . SER A 1 200 ? -0.461 -9.719 1.350 1.00 98.19 200 SER A CA 1
ATOM 1436 C C . SER A 1 200 ? -0.402 -8.841 2.607 1.00 98.19 200 SER A C 1
ATOM 1438 O O . SER A 1 200 ? -1.116 -9.092 3.581 1.00 98.19 200 SER A O 1
ATOM 1440 N N . ASP A 1 201 ? 0.436 -7.808 2.616 1.00 97.88 201 ASP A N 1
ATOM 1441 C CA . ASP A 1 201 ? 0.572 -6.932 3.783 1.00 97.88 201 ASP A CA 1
ATOM 1442 C C . ASP A 1 201 ? -0.615 -5.974 3.934 1.00 97.88 201 ASP A C 1
ATOM 1444 O O . ASP A 1 201 ? -1.102 -5.751 5.049 1.00 97.88 201 ASP A O 1
ATOM 1448 N N . THR A 1 202 ? -1.182 -5.514 2.818 1.00 98.19 202 THR A N 1
ATOM 1449 C CA . THR A 1 202 ? -2.444 -4.762 2.812 1.00 98.19 202 THR A CA 1
ATOM 1450 C C . THR A 1 202 ? -3.610 -5.606 3.338 1.00 98.19 202 THR A C 1
ATOM 1452 O O . THR A 1 202 ? -4.440 -5.101 4.099 1.00 98.19 202 THR A O 1
ATOM 1455 N N . ASP A 1 203 ? -3.656 -6.898 3.010 1.00 98.44 203 ASP A N 1
ATOM 1456 C CA . ASP A 1 203 ? -4.670 -7.833 3.505 1.00 98.44 203 ASP A CA 1
ATOM 1457 C C . ASP A 1 203 ? -4.600 -7.996 5.021 1.00 98.44 203 ASP A C 1
ATOM 1459 O O . ASP A 1 203 ? -5.624 -7.907 5.705 1.00 98.44 203 ASP A O 1
ATOM 1463 N N . LYS A 1 204 ? -3.389 -8.148 5.570 1.00 98.56 204 LYS A N 1
ATOM 1464 C CA . LYS A 1 204 ? -3.177 -8.217 7.024 1.00 98.56 204 LYS A CA 1
ATOM 1465 C C . LYS A 1 204 ? -3.659 -6.946 7.720 1.00 98.56 204 LYS A C 1
ATOM 1467 O O . LYS A 1 204 ? -4.299 -7.035 8.773 1.00 98.56 204 LYS A O 1
ATOM 1472 N N . LEU A 1 205 ? -3.393 -5.772 7.140 1.00 98.62 205 LEU A N 1
ATOM 1473 C CA . LEU A 1 205 ? -3.903 -4.503 7.659 1.00 98.62 205 LEU A CA 1
ATOM 1474 C C . LEU A 1 205 ? -5.435 -4.464 7.623 1.00 98.62 205 LEU A C 1
ATOM 1476 O O . LEU A 1 205 ? -6.070 -4.130 8.628 1.00 98.62 205 LEU A O 1
ATOM 1480 N N . ALA A 1 206 ? -6.038 -4.815 6.485 1.00 98.31 206 ALA A N 1
ATOM 1481 C CA . ALA A 1 206 ? -7.486 -4.814 6.312 1.00 98.31 206 ALA A CA 1
ATOM 1482 C C . ALA A 1 206 ? -8.174 -5.747 7.318 1.00 98.31 206 ALA A C 1
ATOM 1484 O O . ALA A 1 206 ? -9.132 -5.343 7.981 1.00 98.31 206 ALA A O 1
ATOM 1485 N N . ASP A 1 207 ? -7.651 -6.956 7.506 1.00 98.31 207 ASP A N 1
ATOM 1486 C CA . ASP A 1 207 ? -8.187 -7.934 8.450 1.00 98.31 207 ASP A CA 1
ATOM 1487 C C . ASP A 1 207 ? -8.076 -7.458 9.904 1.00 98.31 207 ASP A C 1
ATOM 1489 O O . ASP A 1 207 ? -9.039 -7.581 10.675 1.00 98.31 207 ASP A O 1
ATOM 1493 N N . ALA A 1 208 ? -6.947 -6.847 10.282 1.00 98.12 208 ALA A N 1
ATOM 1494 C CA . ALA A 1 208 ? -6.764 -6.254 11.606 1.00 98.12 208 ALA A CA 1
ATOM 1495 C C . ALA A 1 208 ? -7.784 -5.130 11.870 1.00 98.12 208 ALA A C 1
ATOM 1497 O O . ALA A 1 208 ? -8.401 -5.078 12.938 1.00 98.12 208 ALA A O 1
ATOM 1498 N N . LEU A 1 209 ? -8.033 -4.268 10.881 1.00 98.06 209 LEU A N 1
ATOM 1499 C CA . LEU A 1 209 ? -9.029 -3.198 10.985 1.00 98.06 209 LEU A CA 1
ATOM 1500 C C . LEU A 1 209 ? -10.460 -3.752 11.046 1.00 98.06 209 LEU A C 1
ATOM 1502 O O . LEU A 1 209 ? -11.241 -3.339 11.904 1.00 98.06 209 LEU A O 1
ATOM 1506 N N . ILE A 1 210 ? -10.811 -4.731 10.205 1.00 98.06 210 ILE A N 1
ATOM 1507 C CA . ILE A 1 210 ? -12.133 -5.384 10.210 1.00 98.06 210 ILE A CA 1
ATOM 1508 C C . ILE A 1 210 ? -12.397 -6.086 11.549 1.00 98.06 210 ILE A C 1
ATOM 1510 O O . ILE A 1 210 ? -13.538 -6.107 12.027 1.00 98.06 210 ILE A O 1
ATOM 1514 N N . LYS A 1 211 ? -11.367 -6.645 12.192 1.00 97.38 211 LYS A N 1
ATOM 1515 C CA . LYS A 1 211 ? -11.478 -7.243 13.530 1.00 97.38 211 LYS A CA 1
ATOM 1516 C C . LYS A 1 211 ? -11.890 -6.214 14.587 1.00 97.38 211 LYS A C 1
ATOM 1518 O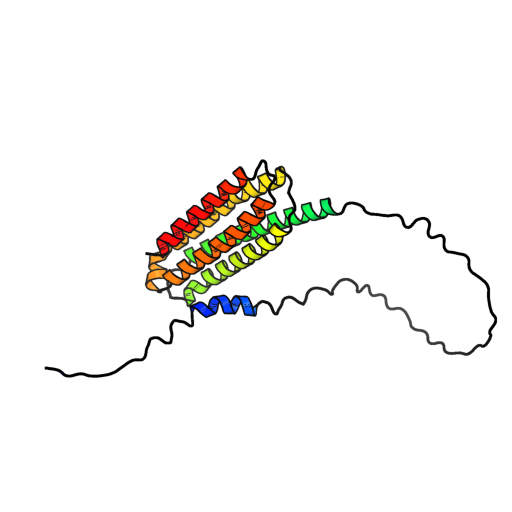 O . LYS A 1 211 ? -12.696 -6.556 15.455 1.00 97.38 211 LYS A O 1
ATOM 1523 N N . ALA A 1 212 ? -11.388 -4.983 14.490 1.00 95.81 212 ALA A N 1
ATOM 1524 C CA . ALA A 1 212 ? -11.703 -3.887 15.405 1.00 95.81 212 ALA A CA 1
ATOM 1525 C C . ALA A 1 212 ? -13.098 -3.271 15.167 1.00 95.81 212 ALA A C 1
ATOM 1527 O O . ALA A 1 212 ? -13.670 -2.663 16.072 1.00 95.81 212 ALA A O 1
ATOM 1528 N N . VAL A 1 213 ? -13.679 -3.437 13.975 1.00 96.94 213 VAL A N 1
ATOM 1529 C CA . VAL A 1 213 ? -14.999 -2.892 13.614 1.00 96.94 213 VAL A CA 1
ATOM 1530 C C . VAL A 1 213 ? -16.146 -3.618 14.355 1.00 96.94 213 VAL A C 1
ATOM 1532 O O . VAL A 1 213 ? -16.156 -4.855 14.419 1.00 96.94 213 VAL A O 1
ATOM 1535 N N . PRO A 1 214 ? -17.162 -2.889 14.875 1.00 97.19 214 PRO A N 1
ATOM 1536 C CA . PRO A 1 214 ? -18.371 -3.484 15.447 1.00 97.19 214 PRO A CA 1
ATOM 1537 C C . PRO A 1 214 ? -19.066 -4.464 14.498 1.00 97.19 214 PRO A C 1
ATOM 1539 O O . PRO A 1 214 ? -19.123 -4.246 13.289 1.00 97.19 214 PRO A O 1
ATOM 1542 N N . ALA A 1 215 ? -19.670 -5.522 15.047 1.00 96.62 215 ALA A N 1
ATOM 1543 C CA . ALA A 1 215 ? -20.296 -6.587 14.256 1.00 96.62 215 ALA A CA 1
ATOM 1544 C C . ALA A 1 215 ? -21.298 -6.069 13.204 1.00 96.62 215 ALA A C 1
ATOM 1546 O O . ALA A 1 215 ? -21.311 -6.564 12.079 1.00 96.62 215 ALA A O 1
ATOM 1547 N N . SER A 1 216 ? -22.068 -5.028 13.539 1.00 95.88 216 SER A N 1
ATOM 1548 C CA . SER A 1 216 ? -23.051 -4.399 12.647 1.00 95.88 216 SER A CA 1
ATOM 1549 C C . SER A 1 216 ? -22.451 -3.742 11.397 1.00 95.88 216 SER A C 1
ATOM 1551 O O . SER A 1 216 ? -23.176 -3.514 10.434 1.00 95.88 216 SER A O 1
ATOM 1553 N N . GLN A 1 217 ? -21.146 -3.455 11.379 1.00 97.25 217 GLN A N 1
ATOM 1554 C CA . GLN A 1 217 ? -20.464 -2.752 10.287 1.00 97.25 217 GLN A CA 1
ATOM 1555 C C . GLN A 1 217 ? -19.417 -3.605 9.562 1.00 97.25 217 GLN A C 1
ATOM 1557 O O . GLN A 1 217 ? -18.849 -3.156 8.568 1.00 97.25 217 GLN A O 1
ATOM 1562 N N . LYS A 1 218 ? -19.178 -4.857 9.979 1.00 95.12 218 LYS A N 1
ATOM 1563 C CA . LYS A 1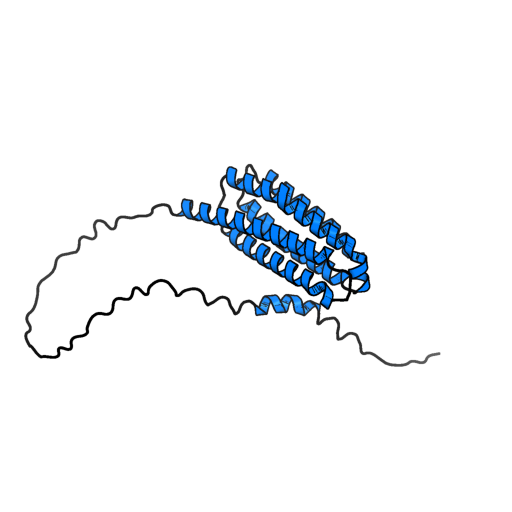 218 ? -18.167 -5.721 9.338 1.00 95.12 218 LYS A CA 1
ATOM 1564 C C . LYS A 1 218 ? -18.427 -5.956 7.852 1.00 95.12 218 LYS A C 1
ATOM 1566 O O . LYS A 1 218 ? -17.483 -6.008 7.074 1.00 95.12 218 LYS A O 1
ATOM 1571 N N . SER A 1 219 ? -19.692 -6.059 7.441 1.00 94.69 219 SER A N 1
ATOM 1572 C CA . SER A 1 219 ? -20.032 -6.178 6.017 1.00 94.69 219 SER A CA 1
ATOM 1573 C C . SER A 1 219 ? -19.667 -4.918 5.228 1.00 94.69 219 SER A C 1
ATOM 1575 O O . SER A 1 219 ? -19.213 -5.023 4.096 1.00 94.69 219 SER A O 1
ATOM 1577 N N . GLN A 1 220 ? -19.840 -3.733 5.821 1.00 95.75 220 GLN A N 1
ATOM 1578 C CA . GLN A 1 220 ? -19.464 -2.466 5.188 1.00 95.75 220 GLN A CA 1
ATOM 1579 C C . GLN A 1 220 ? -17.940 -2.313 5.118 1.00 95.75 220 GLN A C 1
ATOM 1581 O O . GLN A 1 220 ? -17.431 -1.789 4.135 1.00 95.75 220 GLN A O 1
ATOM 1586 N N . ALA A 1 221 ? -17.219 -2.814 6.126 1.00 95.19 221 ALA A N 1
ATOM 1587 C CA . ALA A 1 221 ? -15.759 -2.785 6.169 1.00 95.19 221 ALA A CA 1
ATOM 1588 C C . ALA A 1 221 ? -15.083 -3.731 5.162 1.00 95.19 221 ALA A C 1
ATOM 1590 O O . ALA A 1 221 ? -13.969 -3.451 4.736 1.00 95.19 221 ALA A O 1
ATOM 1591 N N . LYS A 1 222 ? -15.751 -4.813 4.744 1.00 97.44 222 LYS A N 1
ATOM 1592 C CA . LYS A 1 222 ? -15.237 -5.723 3.704 1.00 97.44 222 LYS A CA 1
ATOM 1593 C C . LYS A 1 222 ? -15.301 -5.128 2.298 1.00 97.44 222 LYS A C 1
ATOM 1595 O O . LYS A 1 222 ? -14.381 -5.315 1.522 1.00 97.44 222 LYS A O 1
ATOM 1600 N N . ALA A 1 223 ? -16.321 -4.326 2.001 1.00 96.06 223 ALA A N 1
ATOM 1601 C CA . ALA A 1 223 ? -16.497 -3.736 0.674 1.00 96.06 223 ALA A CA 1
ATOM 1602 C C . ALA A 1 223 ? -15.287 -2.931 0.134 1.00 96.06 223 ALA A C 1
ATOM 1604 O O . ALA A 1 223 ? -14.998 -3.049 -1.058 1.00 96.06 223 ALA A O 1
ATOM 1605 N N . PRO A 1 224 ? -14.586 -2.082 0.918 1.00 96.00 224 PRO A N 1
ATOM 1606 C CA . PRO A 1 224 ? -13.356 -1.453 0.442 1.00 96.00 224 PRO A CA 1
ATOM 1607 C C . PRO A 1 224 ? -12.198 -2.447 0.289 1.00 96.00 224 PRO A C 1
ATOM 1609 O O . PRO A 1 224 ? -11.442 -2.295 -0.666 1.00 96.00 224 PRO A O 1
ATOM 1612 N N . LYS A 1 225 ? -12.087 -3.465 1.158 1.00 97.69 225 LYS A N 1
ATOM 1613 C CA . LYS A 1 225 ? -11.083 -4.532 1.021 1.00 97.69 225 LYS A CA 1
ATOM 1614 C C . LYS A 1 225 ? -11.258 -5.261 -0.311 1.00 97.69 225 LYS A C 1
ATOM 1616 O O . LYS A 1 225 ? -10.339 -5.265 -1.112 1.00 97.69 225 LYS A O 1
ATOM 1621 N N . ASP A 1 226 ? -12.463 -5.747 -0.600 1.00 98.06 226 ASP A N 1
ATOM 1622 C CA . ASP A 1 226 ? -12.747 -6.511 -1.822 1.00 98.06 226 ASP A CA 1
ATOM 1623 C C . ASP A 1 226 ? -12.382 -5.729 -3.101 1.00 98.06 226 ASP A C 1
ATOM 1625 O O . ASP A 1 226 ? -11.931 -6.301 -4.092 1.00 98.06 226 ASP A O 1
ATOM 1629 N N . LYS A 1 227 ? -12.555 -4.399 -3.089 1.00 97.69 227 LYS A N 1
ATOM 1630 C CA . LYS A 1 227 ? -12.147 -3.531 -4.205 1.00 97.69 227 LYS A CA 1
ATOM 1631 C C . LYS A 1 227 ? -10.633 -3.391 -4.318 1.00 97.69 227 LYS A C 1
ATOM 1633 O O . LYS A 1 227 ? -10.126 -3.406 -5.433 1.00 97.69 227 LYS A O 1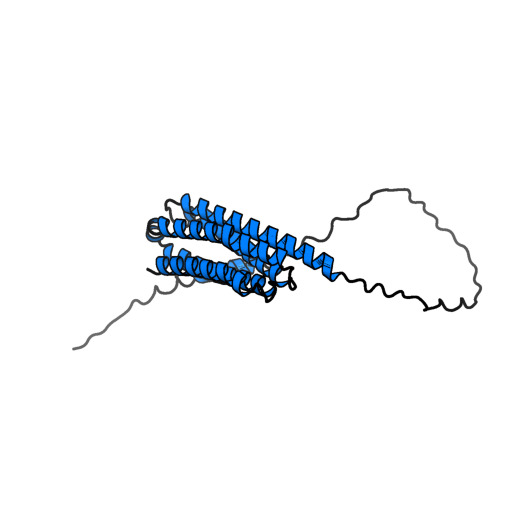
ATOM 1638 N N . ILE A 1 228 ? -9.936 -3.232 -3.194 1.00 98.12 228 ILE A N 1
ATOM 1639 C CA . ILE A 1 228 ? -8.469 -3.171 -3.161 1.00 98.12 228 ILE A CA 1
ATOM 1640 C C . ILE A 1 228 ? -7.885 -4.502 -3.653 1.00 98.12 228 ILE A C 1
ATOM 1642 O O . ILE A 1 228 ? -7.010 -4.490 -4.514 1.00 98.12 228 ILE A O 1
ATOM 1646 N N . ASP A 1 229 ? -8.427 -5.633 -3.197 1.00 98.38 229 ASP A N 1
ATOM 1647 C CA . ASP A 1 229 ? -8.020 -6.968 -3.647 1.00 98.38 229 ASP A CA 1
ATOM 1648 C C . ASP A 1 229 ? -8.216 -7.120 -5.158 1.00 98.38 229 ASP A C 1
ATOM 1650 O O . ASP A 1 229 ? -7.336 -7.621 -5.854 1.00 98.38 229 ASP A O 1
ATOM 1654 N N . ALA A 1 230 ? -9.357 -6.666 -5.688 1.00 98.62 230 ALA A N 1
ATOM 1655 C CA . ALA A 1 230 ? -9.627 -6.697 -7.121 1.00 98.62 230 ALA A CA 1
ATOM 1656 C C . ALA A 1 230 ? -8.644 -5.825 -7.921 1.00 98.62 230 ALA A C 1
ATOM 1658 O O . ALA A 1 230 ? -8.152 -6.271 -8.958 1.00 98.62 230 ALA A O 1
ATOM 1659 N N . ASP A 1 231 ? -8.335 -4.616 -7.438 1.00 98.38 231 ASP A N 1
ATOM 1660 C CA . ASP A 1 231 ? -7.370 -3.714 -8.075 1.00 98.38 231 ASP A CA 1
ATOM 1661 C C . ASP A 1 231 ? -5.951 -4.338 -8.085 1.00 98.38 231 ASP A C 1
ATOM 1663 O O . ASP A 1 231 ? -5.275 -4.309 -9.117 1.00 98.38 231 ASP A O 1
ATOM 1667 N N . PHE A 1 232 ? -5.505 -4.959 -6.982 1.00 98.62 232 PHE A N 1
ATOM 1668 C CA . PHE A 1 232 ? -4.224 -5.682 -6.934 1.00 98.62 232 PHE A CA 1
ATOM 1669 C C . PHE A 1 232 ? -4.202 -6.902 -7.851 1.00 98.62 232 PHE A C 1
ATOM 1671 O O . PHE A 1 232 ? -3.253 -7.065 -8.614 1.00 98.62 232 PHE A O 1
ATOM 1678 N N . ASN A 1 233 ? -5.244 -7.735 -7.817 1.00 98.56 233 ASN A N 1
ATOM 1679 C CA . ASN A 1 233 ? -5.332 -8.934 -8.650 1.00 98.56 233 ASN A CA 1
ATOM 1680 C C . ASN A 1 233 ? -5.267 -8.591 -10.147 1.00 98.56 233 ASN A C 1
ATOM 1682 O O . ASN A 1 233 ? -4.587 -9.282 -10.904 1.00 98.56 233 ASN A O 1
ATOM 1686 N N . ASP A 1 234 ? -5.920 -7.504 -10.576 1.00 98.50 234 ASP A N 1
ATOM 1687 C CA . ASP A 1 234 ? -5.831 -6.995 -11.952 1.00 98.50 234 ASP A CA 1
ATOM 1688 C C . ASP A 1 234 ? -4.404 -6.555 -12.325 1.00 98.50 234 ASP A C 1
ATOM 1690 O O . ASP A 1 234 ? -3.939 -6.813 -13.439 1.00 98.50 234 ASP A O 1
ATOM 1694 N N . ALA A 1 235 ? -3.686 -5.901 -11.411 1.00 98.31 235 ALA A N 1
ATOM 1695 C CA . ALA A 1 235 ? -2.304 -5.494 -11.646 1.00 98.31 235 ALA A CA 1
ATOM 1696 C C . ALA A 1 235 ? -1.344 -6.693 -11.679 1.00 98.31 235 ALA A C 1
ATOM 1698 O O . ALA A 1 235 ? -0.559 -6.809 -12.617 1.00 98.31 235 ALA A O 1
ATOM 1699 N N . ILE A 1 236 ? -1.442 -7.612 -10.715 1.00 98.44 236 ILE A N 1
ATOM 1700 C CA . ILE A 1 236 ? -0.625 -8.834 -10.649 1.00 98.44 236 ILE A CA 1
ATOM 1701 C C . ILE A 1 236 ? -0.808 -9.656 -11.925 1.00 98.44 236 ILE A C 1
ATOM 1703 O O . ILE A 1 236 ? 0.176 -10.015 -12.570 1.00 98.44 236 ILE A O 1
ATOM 1707 N N . ALA A 1 237 ? -2.056 -9.877 -12.351 1.00 98.25 237 ALA A N 1
ATOM 1708 C CA . ALA A 1 237 ? -2.342 -10.579 -13.598 1.00 98.25 237 ALA A CA 1
ATOM 1709 C C . ALA A 1 237 ? -1.698 -9.880 -14.807 1.00 98.25 237 ALA A C 1
ATOM 1711 O O . ALA A 1 237 ? -1.087 -10.540 -15.644 1.00 98.25 237 ALA A O 1
ATOM 1712 N N . TYR A 1 238 ? -1.759 -8.548 -14.872 1.00 98.00 238 TYR A N 1
ATOM 1713 C CA . TYR A 1 238 ? -1.162 -7.770 -15.962 1.00 98.00 238 TYR A CA 1
ATOM 1714 C C . TYR A 1 238 ? 0.374 -7.853 -16.019 1.00 98.00 238 TYR A C 1
ATOM 1716 O O . TYR A 1 238 ? 0.949 -7.776 -17.102 1.00 98.00 238 TYR A O 1
ATOM 1724 N N . PHE A 1 239 ? 1.046 -8.014 -14.876 1.00 97.25 239 PHE A N 1
ATOM 1725 C CA . PHE A 1 239 ? 2.504 -8.187 -14.796 1.00 97.25 239 PHE A CA 1
ATOM 1726 C C . PHE A 1 239 ? 2.962 -9.654 -14.865 1.00 97.25 239 PHE A C 1
ATOM 1728 O O . PHE A 1 239 ? 4.160 -9.910 -14.927 1.00 97.25 239 PHE A O 1
ATOM 1735 N N . SER A 1 240 ? 2.030 -10.610 -14.900 1.00 92.75 240 SER A N 1
ATOM 1736 C CA . SER A 1 240 ? 2.326 -12.041 -15.080 1.00 92.75 240 SER A CA 1
ATOM 1737 C C . SER A 1 240 ? 2.444 -12.479 -16.550 1.00 92.75 240 SER A C 1
ATOM 1739 O O . SER A 1 240 ? 2.790 -13.631 -16.817 1.00 92.75 240 SER A O 1
ATOM 1741 N N . SER A 1 241 ? 2.147 -11.573 -17.493 1.00 76.62 241 SER A N 1
ATOM 1742 C CA . SER A 1 241 ? 2.110 -11.813 -18.945 1.00 76.62 241 SER A CA 1
ATOM 1743 C C . SER A 1 241 ? 3.103 -10.972 -19.739 1.00 76.62 241 SER A C 1
ATOM 1745 O O . SER A 1 241 ? 3.235 -9.757 -19.436 1.00 76.62 241 SER A O 1
#

Sequence (241 aa):
MSGEGTGWRDGLGEVAGAARGWAGVARGLLCFGDVASEVASVGGVVAAGDLSLHVGLAALPTPFAKMLSVKNILFLAVAAAGSVIKRDVSQTKSNLKTINSDTQSVTSAVNDYNGGGMFAAMPIINAEQTLDNDIQSATNNANKLGTISTADAKALIDYIGNTIQPSMRTALKALKSKKPQFDADQLTGVVHDTLQSLQSDTDKLADALIKAVPASQKSQAKAPKDKIDADFNDAIAYFSS

pLDDT: mean 76.82, std 27.33, range [28.72, 98.69]

Foldseek 3Di:
DDDDDDDDDDDPPPPVPVVVVVVVVVVVPVPPPPPDPDDDDDPDDDDDDDDDDDDDDDDDDDDDDDDPPPPDPPPPPDDPPPVVQVVLLVVLVVLLVQLLVLLLQLLVLLLPQPADAPVSCVSNVVSLVSNLVSLLVSLVSLLPHAQDDQVSLVVVLCCLQPRRLVSNLSSLVSNLVCVVRCVVNVNLVVQLVSLVSSLVSNVSNLVSSLNNYPPVCSVSSVVSNVSSNVSSVVSNVSSVD

Organism: Ustilaginoidea virens (NCBI:txid1159556)

Radius of gyration: 30.11 Å; chains: 1; bounding box: 56×71×110 Å